Protein AF-A0A7C2XFI7-F1 (afdb_monomer_lite)

Sequence (215 aa):
MGFLNEYGLIHVRGNYYRYPLVLRSKVYRVQTEKIPFVAVHADPNPFIDEPILELGPTAELCFSKELLKNFDLEYFIEDFLSNYHLINSLVNILKESEIRRFMSKNLFYKLPFLGKKLFAEEARKIIPKLKHEHLVFKKGGVRPQLIDIKNKKMLLGERNFYFGKLVFCITPSPGASASLLNAYEISSYVCKELDKKFYEDEFINYFKIEKENIQ

Secondary structure (DSSP, 8-state):
-TT-TTEEEEEEEEEEEEEE---SS-BPPPPPTT--SPPPEEEEE-SSSS-EEEEEEEEEEEB-SSSS-SB-HHIIIIIIIT-HHHHHHHHHHTTSHHHHHHHHHHHHTTSTTHHHHHHHHHHTTT-TT--GGG-EEE---EEEEEEETTTTEEPPS-EEEEETTEEEEE--SSTTTTHHHHHHHHHHHHHHHTT----HHHHHHHHT--GGGG-

Foldseek 3Di:
DVVCPQKAKWKKWFKKWKFADPDDAKAFDDDDPQDQDGAWIWDFDPPDPHIIIITIGQIDGAQDPDQVDRHDPCSCVPRNVVCPLLVVLVVVSCVDPVVVVSHVLSVQLPDPPRNLVSSQVRCCVVVVPDDSVRIHIDTGDMAIWMARSVVSGTDHAWDWDDDQLDIDTHGRPPCVVCVLLCCLVNVVRNCVSVVHDDPNVVSCVVVVPDPVVND

Structure (mmCIF, N/CA/C/O backbone):
data_AF-A0A7C2XFI7-F1
#
_entry.id   AF-A0A7C2XFI7-F1
#
loop_
_atom_site.group_PDB
_atom_site.id
_atom_site.type_symbol
_atom_site.label_atom_id
_atom_site.label_alt_id
_atom_site.label_comp_id
_atom_site.label_asym_id
_atom_site.label_entity_id
_atom_site.label_seq_id
_atom_site.pdbx_PDB_ins_code
_atom_site.Cartn_x
_atom_site.Cartn_y
_atom_site.Cartn_z
_atom_site.occupancy
_atom_site.B_iso_or_equiv
_atom_site.auth_seq_id
_atom_site.auth_comp_id
_atom_site.auth_asym_id
_atom_site.auth_atom_id
_atom_site.pdbx_PDB_model_num
ATOM 1 N N . MET A 1 1 ? 2.068 0.777 20.097 1.00 66.81 1 MET A N 1
ATOM 2 C CA . MET A 1 1 ? 1.192 1.916 19.738 1.00 66.81 1 MET A CA 1
ATOM 3 C C . MET A 1 1 ? 0.237 2.118 20.900 1.00 66.81 1 MET A C 1
ATOM 5 O O . MET A 1 1 ? -0.364 1.129 21.268 1.00 66.81 1 MET A O 1
ATOM 9 N N . GLY A 1 2 ? 0.096 3.317 21.479 1.00 80.50 2 GLY A N 1
ATOM 10 C CA . GLY A 1 2 ? -0.585 3.545 22.775 1.00 80.50 2 GLY A CA 1
ATOM 11 C C . GLY A 1 2 ? -1.796 2.642 23.094 1.00 80.50 2 GLY A C 1
ATOM 12 O O . GLY A 1 2 ? -1.715 1.825 24.005 1.00 80.50 2 GLY A O 1
ATOM 13 N N . PHE A 1 3 ? -2.882 2.738 22.315 1.00 82.31 3 PHE A N 1
ATOM 14 C CA . PHE A 1 3 ? -4.107 1.925 22.486 1.00 82.31 3 PHE A CA 1
ATOM 15 C C . PHE A 1 3 ? -4.041 0.517 21.863 1.00 82.31 3 PHE A C 1
ATOM 17 O O . PHE A 1 3 ? -4.923 -0.304 22.076 1.00 82.31 3 PHE A O 1
ATOM 24 N N . LEU A 1 4 ? -3.005 0.236 21.074 1.00 88.25 4 LEU A N 1
ATOM 25 C CA . LEU A 1 4 ? -2.855 -0.947 20.225 1.00 88.25 4 LEU A CA 1
ATOM 26 C C . LEU A 1 4 ? -1.477 -1.583 20.459 1.00 88.25 4 LEU A C 1
ATOM 28 O O . LEU A 1 4 ? -0.660 -1.702 19.547 1.00 88.25 4 LEU A O 1
ATOM 32 N N . ASN A 1 5 ? -1.174 -1.940 21.710 1.00 86.69 5 ASN A N 1
ATOM 33 C CA . ASN A 1 5 ? 0.157 -2.429 22.101 1.00 86.69 5 ASN A CA 1
ATOM 34 C C . ASN A 1 5 ? 0.517 -3.794 21.496 1.00 86.69 5 ASN A C 1
ATOM 36 O O . ASN A 1 5 ? 1.692 -4.117 21.353 1.00 86.69 5 ASN A O 1
ATOM 40 N N . GLU A 1 6 ? -0.488 -4.565 21.094 1.00 90.38 6 GLU A N 1
ATOM 41 C CA . GLU A 1 6 ? -0.339 -5.846 20.396 1.00 90.38 6 GLU A CA 1
ATOM 42 C C . GLU A 1 6 ? -0.111 -5.704 18.882 1.00 90.38 6 GLU A C 1
ATOM 44 O O . GLU A 1 6 ? 0.122 -6.696 18.186 1.00 90.38 6 GLU A O 1
ATOM 49 N N . TYR A 1 7 ? -0.101 -4.466 18.378 1.00 92.31 7 TYR A N 1
ATOM 50 C CA . TYR A 1 7 ? 0.165 -4.156 16.984 1.00 92.31 7 TYR A CA 1
ATOM 51 C C . TYR A 1 7 ? 1.376 -3.236 16.814 1.00 92.31 7 TYR A C 1
ATOM 53 O O . TYR A 1 7 ? 1.693 -2.375 17.641 1.00 92.31 7 TYR A O 1
ATOM 61 N N . GLY A 1 8 ? 2.053 -3.418 15.685 1.00 91.44 8 GLY A N 1
ATOM 62 C CA . GLY A 1 8 ? 3.113 -2.544 15.206 1.00 91.44 8 GLY A CA 1
ATOM 63 C C . GLY A 1 8 ? 2.792 -2.001 13.820 1.00 91.44 8 GLY A C 1
ATOM 64 O O . GLY A 1 8 ? 2.030 -2.601 13.063 1.00 91.44 8 GLY A O 1
ATOM 65 N N . LEU A 1 9 ? 3.399 -0.869 13.476 1.00 89.62 9 LEU A N 1
ATOM 66 C CA . LEU A 1 9 ? 3.270 -0.256 12.159 1.00 89.62 9 LEU A CA 1
ATOM 67 C C . LEU A 1 9 ? 4.626 -0.175 11.476 1.00 89.62 9 LEU A C 1
ATOM 69 O O . LEU A 1 9 ? 5.579 0.386 12.018 1.00 89.62 9 LEU A O 1
ATOM 73 N N . ILE A 1 10 ? 4.673 -0.668 10.244 1.00 90.62 10 ILE A N 1
ATOM 74 C CA . ILE A 1 10 ? 5.738 -0.331 9.303 1.00 90.62 10 ILE A CA 1
ATOM 75 C C . ILE A 1 10 ? 5.176 0.572 8.215 1.00 90.62 10 ILE A C 1
ATOM 77 O O . ILE A 1 10 ? 4.017 0.440 7.828 1.00 90.62 10 ILE A O 1
ATOM 81 N N . HIS A 1 11 ? 5.999 1.472 7.695 1.00 90.06 11 HIS A N 1
ATOM 82 C CA . HIS A 1 11 ? 5.599 2.332 6.592 1.00 90.06 11 HIS A CA 1
ATOM 83 C C . HIS A 1 11 ? 6.109 1.763 5.276 1.00 90.06 11 HIS A C 1
ATOM 85 O O . HIS A 1 11 ? 7.273 1.387 5.142 1.00 90.06 11 HIS A O 1
ATOM 91 N N . VAL A 1 12 ? 5.228 1.695 4.284 1.00 89.44 12 VAL A N 1
ATOM 92 C CA . VAL A 1 12 ? 5.554 1.198 2.950 1.00 89.44 12 VAL A CA 1
ATOM 93 C C . VAL A 1 12 ? 5.221 2.269 1.935 1.00 89.44 12 VAL A C 1
ATOM 95 O O . VAL A 1 12 ? 4.096 2.760 1.873 1.00 89.44 12 VAL A O 1
ATOM 98 N N . ARG A 1 13 ? 6.196 2.623 1.108 1.00 89.62 13 ARG A N 1
ATOM 99 C CA . ARG A 1 13 ? 6.018 3.546 -0.001 1.00 89.62 13 ARG A CA 1
ATOM 100 C C . ARG A 1 13 ? 5.662 2.781 -1.267 1.00 89.62 13 ARG A C 1
ATOM 102 O O . ARG A 1 13 ? 6.344 1.824 -1.629 1.00 89.62 13 ARG A O 1
ATOM 109 N N . GLY A 1 14 ? 4.588 3.208 -1.921 1.00 90.06 14 GLY A N 1
ATOM 110 C CA . GLY A 1 14 ? 4.191 2.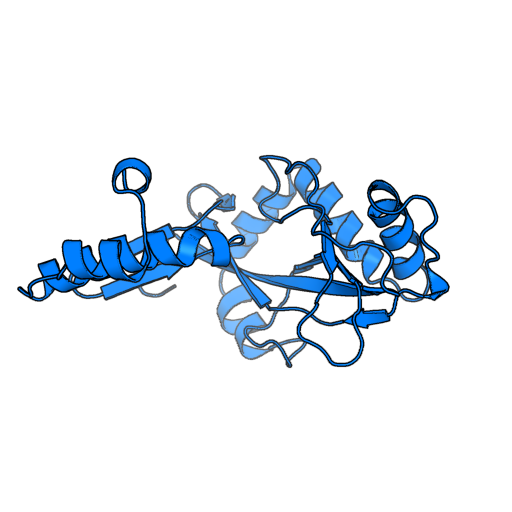722 -3.238 1.00 90.06 14 GLY A CA 1
ATOM 111 C C . GLY A 1 14 ? 4.744 3.633 -4.326 1.00 90.06 14 GLY A C 1
ATOM 112 O O . GLY A 1 14 ? 4.088 4.624 -4.612 1.00 90.06 14 GLY A O 1
ATOM 113 N N . ASN A 1 15 ? 5.919 3.372 -4.909 1.00 90.69 15 ASN A N 1
ATOM 114 C CA . ASN A 1 15 ? 6.455 4.248 -5.968 1.00 90.69 15 ASN A CA 1
ATOM 115 C C . ASN A 1 15 ? 5.960 3.844 -7.355 1.00 90.69 15 ASN A C 1
ATOM 117 O O . ASN A 1 15 ? 5.626 2.685 -7.585 1.00 90.69 15 ASN A O 1
ATOM 121 N N . TYR A 1 16 ? 5.986 4.783 -8.295 1.00 92.75 16 TYR A N 1
ATOM 122 C CA . TYR A 1 16 ? 5.492 4.577 -9.652 1.00 92.75 16 TYR A CA 1
ATOM 123 C C . TYR A 1 16 ? 6.525 5.016 -10.688 1.00 92.75 16 TYR A C 1
ATOM 125 O O . TYR A 1 16 ? 7.466 5.758 -10.399 1.00 92.75 16 TYR A O 1
ATOM 133 N N . TYR A 1 17 ? 6.320 4.583 -11.925 1.00 93.94 17 TYR A N 1
ATOM 134 C CA . TYR A 1 17 ? 6.963 5.148 -13.099 1.00 93.94 17 TYR A CA 1
ATOM 135 C C . TYR A 1 17 ? 5.913 5.773 -14.002 1.00 93.94 17 TYR A C 1
ATOM 137 O O . TYR A 1 17 ? 4.885 5.166 -14.281 1.00 93.94 17 TYR A O 1
ATOM 145 N N . ARG A 1 18 ? 6.192 6.976 -14.490 1.00 93.62 18 ARG A N 1
ATOM 146 C CA . ARG A 1 18 ? 5.450 7.595 -15.581 1.00 93.62 18 ARG A CA 1
ATOM 147 C C . ARG A 1 18 ? 5.947 7.030 -16.907 1.00 93.62 18 ARG A C 1
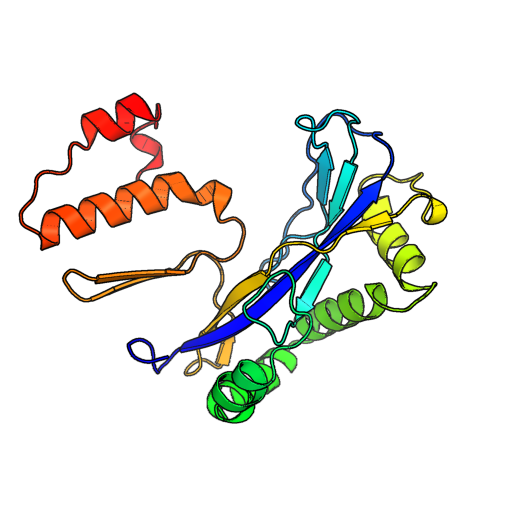ATOM 149 O O . ARG A 1 18 ? 7.143 6.769 -17.058 1.00 93.62 18 ARG A O 1
ATOM 156 N N . TYR A 1 19 ? 5.032 6.860 -17.847 1.00 94.81 19 TYR A N 1
ATOM 157 C CA . TYR A 1 19 ? 5.289 6.377 -19.198 1.00 94.81 19 TYR A CA 1
ATOM 158 C C . TYR A 1 19 ? 4.349 7.095 -20.185 1.00 94.81 19 TYR A C 1
ATOM 160 O O . TYR A 1 19 ? 3.258 7.504 -19.773 1.00 94.81 19 TYR A O 1
ATOM 168 N N . PRO A 1 20 ? 4.726 7.259 -21.470 1.00 93.69 20 PRO A N 1
ATOM 169 C CA . PRO A 1 20 ? 3.824 7.804 -22.483 1.00 93.69 20 PRO A CA 1
ATOM 170 C C . PRO A 1 20 ? 2.479 7.073 -22.515 1.00 93.69 20 PRO A C 1
ATOM 172 O O . PRO A 1 20 ? 2.425 5.851 -22.347 1.00 93.69 20 PRO A O 1
ATOM 175 N N . LEU A 1 21 ? 1.387 7.806 -22.737 1.00 93.12 21 LEU A N 1
ATOM 176 C CA . LEU A 1 21 ? 0.054 7.216 -22.754 1.00 93.12 21 LEU A CA 1
ATOM 177 C C . LEU A 1 21 ? -0.085 6.217 -23.914 1.00 93.12 21 LEU A C 1
ATOM 179 O O . LEU A 1 21 ? -0.127 6.592 -25.082 1.00 93.12 21 LEU A O 1
ATOM 183 N N . VAL A 1 22 ? -0.176 4.931 -23.576 1.00 93.56 22 VAL A N 1
ATOM 184 C CA . VAL A 1 22 ? -0.385 3.828 -24.535 1.00 93.56 22 VAL A CA 1
ATOM 185 C C . VAL A 1 22 ? -1.599 2.960 -24.195 1.00 93.56 22 VAL A C 1
ATOM 187 O O . VAL A 1 22 ? -1.921 2.035 -24.934 1.00 93.56 22 VAL A O 1
ATOM 190 N N . LEU A 1 23 ? -2.283 3.257 -23.085 1.00 91.81 23 LEU A N 1
ATOM 191 C CA . LEU A 1 23 ? -3.499 2.587 -22.624 1.00 91.81 23 LEU A CA 1
ATOM 192 C C . LEU A 1 23 ? -4.567 3.634 -22.304 1.00 91.81 23 LEU A C 1
ATOM 194 O O . LEU A 1 23 ? -4.244 4.713 -21.817 1.00 91.81 23 LEU A O 1
ATOM 198 N N . ARG A 1 24 ? -5.837 3.300 -22.555 1.00 89.00 24 ARG A N 1
ATOM 199 C CA . ARG A 1 24 ? -6.996 4.167 -22.263 1.00 89.00 24 ARG A CA 1
ATOM 200 C C . ARG A 1 24 ? -7.777 3.750 -21.015 1.00 89.00 24 ARG A C 1
ATOM 202 O O . ARG A 1 24 ? -8.699 4.446 -20.610 1.00 89.00 24 ARG A O 1
ATOM 209 N N . SER A 1 25 ? -7.423 2.618 -20.416 1.00 90.81 25 SER A N 1
ATOM 210 C CA . SER A 1 25 ? -8.125 2.039 -19.270 1.00 90.81 25 SER A CA 1
ATOM 211 C C . SER A 1 25 ? -7.126 1.522 -18.243 1.00 90.81 25 SER A C 1
ATOM 213 O O . SER A 1 25 ? -5.980 1.220 -18.587 1.00 90.81 25 SER A O 1
ATOM 215 N N . LYS A 1 26 ? -7.569 1.416 -16.986 1.00 91.75 26 LYS A N 1
ATOM 216 C CA . LYS A 1 26 ? -6.767 0.825 -15.914 1.00 91.75 26 LYS A CA 1
ATOM 217 C C . LYS A 1 26 ? -6.634 -0.680 -16.138 1.00 91.75 26 LYS A C 1
ATOM 219 O O . LYS A 1 26 ? -7.616 -1.343 -16.463 1.00 91.75 26 LYS A O 1
ATOM 224 N N . VAL A 1 27 ? -5.436 -1.221 -15.940 1.00 93.75 27 VAL A N 1
ATOM 225 C CA . VAL A 1 27 ? -5.172 -2.662 -16.060 1.00 93.75 27 VAL A CA 1
ATOM 226 C C . VAL A 1 27 ? -4.518 -3.160 -14.781 1.00 93.75 27 VAL A C 1
ATOM 228 O O . VAL A 1 27 ? -3.350 -2.865 -14.523 1.00 93.75 27 VAL A O 1
ATOM 231 N N . TYR A 1 28 ? -5.272 -3.933 -13.999 1.00 90.81 28 TYR A N 1
ATOM 232 C CA . TYR A 1 28 ? -4.809 -4.561 -12.764 1.00 90.81 28 TYR A CA 1
ATOM 233 C C . TYR A 1 28 ? -4.464 -6.024 -13.000 1.00 90.81 28 TYR A C 1
ATOM 235 O O . TYR A 1 28 ? -5.177 -6.754 -13.687 1.00 90.81 28 TYR A O 1
ATOM 243 N N . ARG A 1 29 ? -3.352 -6.460 -12.413 1.00 89.44 29 ARG A N 1
ATOM 244 C CA . ARG A 1 29 ? -2.960 -7.867 -12.410 1.00 89.44 29 ARG A CA 1
ATOM 245 C C . ARG A 1 29 ? -3.583 -8.585 -11.220 1.00 89.44 29 ARG A C 1
ATOM 247 O O . ARG A 1 29 ? -3.790 -7.979 -10.173 1.00 89.44 29 ARG A O 1
ATOM 254 N N . VAL A 1 30 ? -3.818 -9.886 -11.383 1.00 85.38 30 VAL A N 1
ATOM 255 C CA . VAL A 1 30 ? -4.315 -10.753 -10.307 1.00 85.38 30 VAL A CA 1
ATOM 256 C C . VAL A 1 30 ? -3.359 -10.702 -9.116 1.00 85.38 30 VAL A C 1
ATOM 258 O O . VAL A 1 30 ? -2.143 -10.870 -9.272 1.00 85.38 30 VAL A O 1
ATOM 261 N N . GLN A 1 31 ? -3.924 -10.448 -7.938 1.00 78.81 31 GLN A N 1
ATOM 262 C CA . GLN A 1 31 ? -3.186 -10.347 -6.688 1.00 78.81 31 GLN A CA 1
ATOM 263 C C . GLN A 1 31 ? -2.836 -11.734 -6.143 1.00 78.81 31 GLN A C 1
ATOM 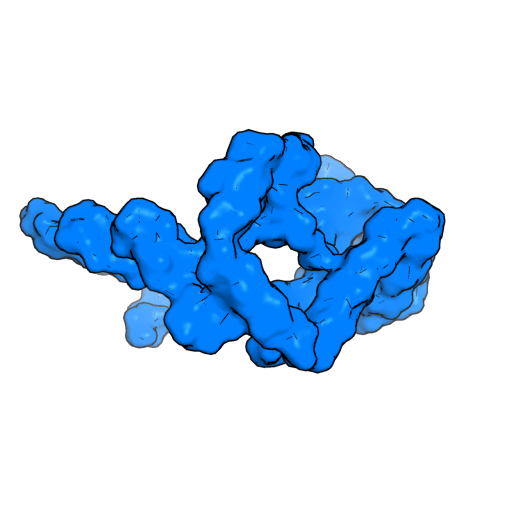265 O O . GLN A 1 31 ? -3.603 -12.682 -6.275 1.00 78.81 31 GLN A O 1
ATOM 270 N N . THR A 1 32 ? -1.674 -11.854 -5.503 1.00 75.94 32 THR A N 1
ATOM 271 C CA . THR A 1 32 ? -1.304 -13.057 -4.746 1.00 75.94 32 THR A CA 1
ATOM 272 C C . THR A 1 32 ? -1.704 -12.877 -3.284 1.00 75.94 32 THR A C 1
ATOM 274 O O . THR A 1 32 ? -1.302 -11.890 -2.670 1.00 75.94 32 THR A O 1
ATOM 277 N N . GLU A 1 33 ? -2.437 -13.835 -2.712 1.00 74.12 33 GLU A N 1
ATOM 278 C CA . GLU A 1 33 ? -3.001 -13.755 -1.349 1.00 74.12 33 GLU A CA 1
ATOM 279 C C . GLU A 1 33 ? -1.957 -13.481 -0.258 1.00 74.12 33 GLU A C 1
ATOM 281 O O . GLU A 1 33 ? -2.213 -12.756 0.697 1.00 74.12 33 GLU A O 1
ATOM 286 N N . LYS A 1 34 ? -0.745 -14.022 -0.409 1.00 74.94 34 LYS A N 1
ATOM 287 C CA . LYS A 1 34 ? 0.331 -13.905 0.589 1.00 74.94 34 LYS A CA 1
ATOM 288 C C . LYS A 1 34 ? 1.049 -12.551 0.587 1.00 74.94 34 LYS A C 1
ATOM 290 O O . LYS A 1 34 ? 1.894 -12.312 1.448 1.00 74.94 34 LYS A O 1
ATOM 295 N N . ILE A 1 35 ? 0.766 -11.676 -0.382 1.00 77.12 35 ILE A N 1
ATOM 296 C CA . ILE A 1 35 ? 1.432 -10.378 -0.527 1.00 77.12 35 ILE A CA 1
ATOM 297 C C . ILE A 1 35 ? 0.389 -9.270 -0.298 1.00 77.12 35 ILE A C 1
ATOM 299 O O . ILE A 1 35 ? -0.536 -9.146 -1.097 1.00 77.12 35 ILE A O 1
ATOM 303 N N . PRO A 1 36 ? 0.545 -8.408 0.726 1.00 69.50 36 PRO A N 1
ATOM 304 C CA . PRO A 1 36 ? -0.409 -7.328 1.052 1.00 69.50 36 PRO A CA 1
ATOM 305 C C . PRO A 1 36 ? -0.393 -6.159 0.064 1.00 69.50 36 PRO A C 1
ATOM 307 O O . PRO A 1 36 ? -1.109 -5.170 0.218 1.00 69.50 36 PRO A O 1
ATOM 310 N N . PHE A 1 37 ? 0.512 -6.195 -0.906 1.00 76.56 37 PHE A N 1
ATOM 311 C CA . PHE A 1 37 ? 0.773 -5.085 -1.799 1.00 76.56 37 PHE A CA 1
ATOM 312 C C . PHE A 1 37 ? 0.268 -5.419 -3.187 1.00 76.56 37 PHE A C 1
ATOM 314 O O . PHE A 1 37 ? 0.654 -6.444 -3.746 1.00 76.56 37 PHE A O 1
ATOM 321 N N . VAL A 1 38 ? -0.540 -4.514 -3.735 1.00 76.00 38 VAL A N 1
ATOM 322 C CA . VAL A 1 38 ? -1.083 -4.623 -5.088 1.00 76.00 38 VAL A CA 1
ATOM 323 C C . VAL A 1 38 ? 0.044 -4.881 -6.086 1.00 76.00 38 VAL A C 1
ATOM 325 O O . VAL A 1 38 ? 1.077 -4.206 -6.062 1.00 76.00 38 VAL A O 1
ATOM 328 N N . ALA A 1 39 ? -0.160 -5.866 -6.954 1.00 85.19 39 ALA A N 1
ATOM 329 C CA . ALA A 1 39 ? 0.717 -6.137 -8.076 1.00 85.19 39 ALA A CA 1
ATOM 330 C C . ALA A 1 39 ? 0.874 -4.892 -8.965 1.00 85.19 39 ALA A C 1
ATOM 332 O O . ALA A 1 39 ? 0.017 -4.003 -8.991 1.00 85.19 39 ALA A O 1
ATOM 333 N N . VAL A 1 40 ? 1.968 -4.848 -9.732 1.00 90.38 40 VAL A N 1
ATOM 334 C CA . VAL A 1 40 ? 2.166 -3.791 -10.730 1.00 90.38 40 VAL A CA 1
ATOM 335 C C . VAL A 1 40 ? 0.936 -3.731 -11.635 1.00 90.38 40 VAL A C 1
ATOM 337 O O . VAL A 1 40 ? 0.537 -4.746 -12.202 1.00 90.38 40 VAL A O 1
ATOM 340 N N . HIS A 1 41 ? 0.354 -2.551 -11.752 1.00 92.56 41 HIS A N 1
ATOM 341 C CA . HIS A 1 41 ? -0.777 -2.203 -12.588 1.00 92.56 41 HIS A CA 1
ATOM 342 C C . HIS A 1 41 ? -0.436 -0.964 -13.415 1.00 92.56 41 HIS A C 1
ATOM 344 O O . HIS A 1 41 ? 0.582 -0.300 -13.190 1.00 92.56 41 HIS A O 1
ATOM 350 N N . ALA A 1 42 ? -1.275 -0.699 -14.408 1.00 94.69 42 ALA A N 1
ATOM 351 C CA . ALA A 1 42 ? -1.166 0.465 -15.266 1.00 94.69 42 ALA A CA 1
ATOM 352 C C . ALA A 1 42 ? -2.401 1.339 -15.090 1.00 94.69 42 ALA A C 1
ATOM 354 O O . ALA A 1 42 ? -3.523 0.857 -15.255 1.00 94.69 42 ALA A O 1
ATOM 355 N N . ASP A 1 43 ? -2.183 2.605 -14.760 1.00 92.94 43 ASP A N 1
ATOM 356 C CA . ASP A 1 43 ? -3.234 3.572 -14.502 1.00 92.94 43 ASP A CA 1
ATOM 357 C C . ASP A 1 43 ? -3.052 4.814 -15.392 1.00 92.94 43 ASP A C 1
ATOM 359 O O . ASP A 1 43 ? -2.112 5.586 -15.182 1.00 92.94 43 ASP A O 1
ATOM 363 N N . PRO A 1 44 ? -3.882 5.007 -16.434 1.00 91.44 44 PRO A N 1
ATOM 364 C CA . PRO A 1 44 ? -3.894 6.264 -17.164 1.00 91.44 44 PRO A CA 1
ATOM 365 C C . PRO A 1 44 ? -4.490 7.349 -16.267 1.00 91.44 44 PRO A C 1
ATOM 367 O O . PRO A 1 44 ? -5.614 7.209 -15.789 1.00 91.44 44 PRO A O 1
ATOM 370 N N . ASN A 1 45 ? -3.755 8.441 -16.060 1.00 81.81 45 ASN A N 1
ATOM 371 C CA . ASN A 1 45 ? -4.253 9.591 -15.313 1.00 81.81 45 ASN A CA 1
ATOM 372 C C . ASN A 1 45 ? -4.824 10.631 -16.296 1.00 81.81 45 ASN A C 1
ATOM 374 O O . ASN A 1 45 ? -4.037 11.321 -16.946 1.00 81.81 45 ASN A O 1
ATOM 378 N N . PRO A 1 46 ? -6.160 10.745 -16.441 1.00 71.75 46 PRO A N 1
ATOM 379 C CA . PRO A 1 46 ? -6.777 11.690 -17.369 1.00 71.75 46 PRO A CA 1
ATOM 380 C C . PRO A 1 46 ? -6.911 13.106 -16.789 1.00 71.75 46 PRO A C 1
ATOM 382 O O . PRO A 1 46 ? -7.339 14.005 -17.500 1.00 71.75 46 PRO A O 1
ATOM 385 N N . PHE A 1 47 ? -6.595 13.309 -15.506 1.00 73.69 47 PHE A N 1
ATOM 386 C CA . PHE A 1 47 ? -6.853 14.558 -14.776 1.00 73.69 47 PHE A CA 1
ATOM 387 C C . PHE A 1 47 ? -5.674 15.541 -14.807 1.00 73.69 47 PHE A C 1
ATOM 389 O O . PHE A 1 47 ? -5.574 16.422 -13.959 1.00 73.69 47 PHE A O 1
ATOM 396 N N . ILE A 1 48 ? -4.748 15.360 -15.743 1.00 77.19 48 ILE A N 1
ATOM 397 C CA . ILE A 1 48 ? -3.543 16.175 -15.910 1.00 77.19 48 ILE A CA 1
ATOM 398 C C . ILE A 1 48 ? -3.461 16.654 -17.359 1.00 77.19 48 ILE A C 1
ATOM 400 O O . ILE A 1 48 ? -3.870 15.929 -18.265 1.00 77.19 48 ILE A O 1
ATOM 404 N N . ASP A 1 49 ? -2.917 17.855 -17.561 1.00 74.69 49 ASP A N 1
ATOM 405 C CA . ASP A 1 49 ? -2.901 18.540 -18.865 1.00 74.69 49 ASP A CA 1
ATOM 406 C C . ASP A 1 49 ? -2.232 17.709 -19.969 1.00 74.69 49 ASP A C 1
ATOM 408 O O . ASP A 1 49 ? -2.682 17.698 -21.114 1.00 74.69 49 ASP A O 1
ATOM 412 N N . GLU A 1 50 ? -1.191 16.955 -19.606 1.00 82.19 50 GLU A N 1
ATOM 413 C CA . GLU A 1 50 ? -0.561 15.951 -20.460 1.00 82.19 50 GLU A CA 1
ATOM 414 C C . GLU A 1 50 ? -0.862 14.549 -19.918 1.00 82.19 50 GLU A C 1
ATOM 416 O O . GLU A 1 50 ? -0.234 14.117 -18.943 1.00 82.19 50 GLU A O 1
ATOM 421 N N . PRO A 1 51 ? -1.805 13.810 -20.530 1.00 83.12 51 PRO A N 1
ATOM 422 C CA . PRO A 1 51 ? -2.131 12.459 -20.114 1.00 83.12 51 PRO A CA 1
ATOM 423 C C . PRO A 1 51 ? -0.896 11.558 -20.125 1.00 83.12 51 PRO A C 1
ATOM 425 O O . PRO A 1 51 ? -0.245 11.353 -21.152 1.00 83.12 51 PRO A O 1
ATOM 428 N N . ILE A 1 52 ? -0.603 10.966 -18.973 1.00 91.12 52 ILE A N 1
ATOM 429 C CA . ILE A 1 52 ? 0.468 9.987 -18.809 1.00 91.12 52 ILE A CA 1
ATOM 430 C C . ILE A 1 52 ? -0.079 8.699 -18.220 1.0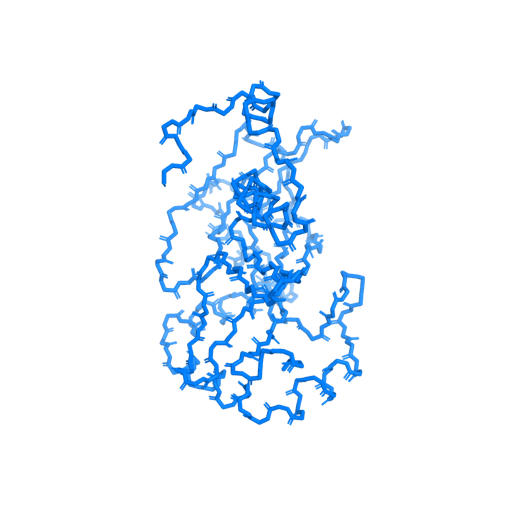0 91.12 52 ILE A C 1
ATOM 432 O O . ILE A 1 52 ? -1.126 8.661 -17.569 1.00 91.12 52 ILE A O 1
ATOM 436 N N . LEU A 1 53 ? 0.679 7.633 -18.430 1.00 93.69 53 LEU A N 1
ATOM 437 C CA . LEU A 1 53 ? 0.437 6.354 -17.799 1.00 93.69 53 LEU A CA 1
ATOM 438 C C . LEU A 1 53 ? 1.302 6.221 -16.545 1.00 93.69 53 LEU A C 1
ATOM 440 O O . LEU A 1 53 ? 2.523 6.366 -16.619 1.00 93.69 53 LEU A O 1
ATOM 444 N N . GLU A 1 54 ? 0.692 5.901 -15.410 1.00 94.00 54 GLU A N 1
ATOM 445 C CA . GLU A 1 54 ? 1.397 5.528 -14.186 1.00 94.00 54 GLU A CA 1
ATOM 446 C C . GLU A 1 54 ? 1.484 4.001 -14.080 1.00 94.00 54 GLU A C 1
ATOM 448 O O . GLU A 1 54 ? 0.495 3.284 -14.205 1.00 94.00 54 GLU A O 1
ATOM 453 N N . LEU A 1 55 ? 2.695 3.489 -13.876 1.00 95.06 55 LEU A N 1
ATOM 454 C CA . LEU A 1 55 ? 2.998 2.068 -13.748 1.00 95.06 55 LEU A CA 1
ATOM 455 C C . LEU A 1 55 ? 3.558 1.796 -12.357 1.00 95.06 55 LEU A C 1
ATOM 457 O O . LEU A 1 55 ? 4.570 2.377 -11.967 1.00 95.06 55 LEU A O 1
ATOM 461 N N . GLY A 1 56 ? 2.939 0.888 -11.614 1.00 92.69 56 GLY A N 1
ATOM 462 C CA . GLY A 1 56 ? 3.350 0.563 -10.249 1.00 92.69 56 GLY A CA 1
ATOM 463 C C . GLY A 1 56 ? 2.212 -0.081 -9.460 1.00 92.69 56 GLY A C 1
ATOM 464 O O . GLY A 1 56 ? 1.291 -0.598 -10.074 1.00 92.69 56 GLY A O 1
ATOM 465 N N . PRO A 1 57 ? 2.248 -0.078 -8.123 1.00 89.44 57 PRO A N 1
ATOM 466 C CA . PRO A 1 57 ? 3.340 0.414 -7.302 1.00 89.44 57 PRO A CA 1
ATOM 467 C C . PRO A 1 57 ? 4.521 -0.567 -7.266 1.00 89.44 57 PRO A C 1
ATOM 469 O O . PRO A 1 57 ? 4.359 -1.779 -7.406 1.00 89.44 57 PRO A O 1
ATOM 472 N N . THR A 1 58 ? 5.715 -0.046 -6.997 1.00 88.56 58 THR A N 1
ATOM 473 C CA . THR A 1 58 ? 6.765 -0.800 -6.299 1.00 88.56 58 THR A CA 1
ATOM 474 C C . THR A 1 58 ? 6.563 -0.635 -4.796 1.00 88.56 58 THR A C 1
ATOM 476 O O . THR A 1 58 ? 6.102 0.409 -4.346 1.00 88.56 58 THR A O 1
ATOM 479 N N . ALA A 1 59 ? 6.876 -1.656 -4.006 1.00 88.44 59 ALA A N 1
ATOM 480 C CA . ALA A 1 59 ? 6.738 -1.636 -2.556 1.00 88.44 59 ALA A CA 1
ATOM 481 C C . ALA A 1 59 ? 8.102 -1.445 -1.888 1.00 88.44 59 ALA A C 1
ATOM 483 O O . ALA A 1 59 ? 8.946 -2.339 -1.876 1.00 88.44 59 ALA A O 1
ATOM 484 N N . GLU A 1 60 ? 8.306 -0.270 -1.310 1.00 88.44 60 GLU A N 1
ATOM 485 C CA . GLU A 1 60 ? 9.512 0.098 -0.579 1.00 88.44 60 GLU A CA 1
ATOM 486 C C . GLU A 1 60 ? 9.211 0.160 0.918 1.00 88.44 60 GLU A C 1
ATOM 488 O O . GLU A 1 60 ? 8.352 0.932 1.331 1.00 88.44 60 GLU A O 1
ATOM 493 N N . LEU A 1 61 ? 9.954 -0.580 1.746 1.00 88.38 61 LEU A N 1
ATOM 494 C CA . LEU A 1 61 ? 9.963 -0.316 3.186 1.00 88.38 61 LEU A CA 1
ATOM 495 C C . LEU A 1 61 ? 10.584 1.066 3.426 1.00 88.38 61 LEU A C 1
ATOM 497 O O . LEU A 1 61 ? 11.702 1.329 2.980 1.00 88.38 61 LEU A O 1
ATOM 501 N N . CYS A 1 62 ? 9.845 1.945 4.096 1.00 88.81 62 CYS A N 1
ATOM 502 C CA . CYS A 1 62 ? 10.227 3.324 4.341 1.00 88.81 62 CYS A CA 1
ATOM 503 C C . CYS A 1 62 ? 10.336 3.578 5.843 1.00 88.81 62 CYS A C 1
ATOM 505 O O . CYS A 1 62 ? 9.461 3.196 6.615 1.00 88.81 62 CYS A O 1
ATOM 507 N N . PHE A 1 63 ? 11.400 4.268 6.244 1.00 89.19 63 PHE A N 1
ATOM 508 C CA . PHE A 1 63 ? 11.596 4.715 7.619 1.00 89.19 63 PHE A CA 1
ATOM 509 C C . PHE A 1 63 ? 11.226 6.185 7.760 1.00 89.19 63 PHE A C 1
ATOM 511 O O . PHE A 1 63 ? 12.015 6.992 8.230 1.00 89.19 63 PHE A O 1
ATOM 518 N N . SER A 1 64 ? 10.047 6.551 7.268 1.00 86.88 64 SER A N 1
ATOM 519 C CA . SER A 1 64 ? 9.495 7.889 7.419 1.00 86.88 64 SER A CA 1
ATOM 520 C C . SER A 1 64 ? 7.977 7.833 7.414 1.00 86.88 64 SER A C 1
ATOM 522 O O . SER A 1 64 ? 7.391 7.036 6.678 1.00 86.88 64 SER A O 1
ATOM 524 N N . LYS A 1 65 ? 7.360 8.701 8.218 1.00 83.25 65 LYS A N 1
ATOM 525 C CA . LYS A 1 65 ? 5.909 8.926 8.235 1.00 83.25 65 LYS A CA 1
ATOM 526 C C . LYS A 1 65 ? 5.458 9.832 7.081 1.00 83.25 65 LYS A C 1
ATOM 528 O O . LYS A 1 65 ? 4.292 9.821 6.705 1.00 83.25 65 LYS A O 1
ATOM 533 N N . GLU A 1 66 ? 6.379 10.594 6.492 1.00 83.19 66 GLU A N 1
ATOM 534 C CA . GLU A 1 66 ? 6.065 11.654 5.537 1.00 83.19 66 GLU A CA 1
ATOM 535 C C . GLU A 1 66 ? 6.420 11.287 4.095 1.00 83.19 66 GLU A C 1
ATOM 537 O O . GLU A 1 66 ? 7.393 10.586 3.799 1.00 83.19 66 GLU A O 1
ATOM 542 N N . LEU A 1 67 ? 5.647 11.836 3.155 1.00 79.00 67 LEU A N 1
ATOM 543 C CA . LEU A 1 67 ? 5.903 11.652 1.730 1.00 79.00 67 LEU A CA 1
ATOM 544 C C . LEU A 1 67 ? 7.235 12.276 1.303 1.00 79.00 67 LEU A C 1
ATOM 546 O O . LEU A 1 67 ? 7.987 11.648 0.559 1.00 79.00 67 LEU A O 1
ATOM 550 N N . LEU A 1 68 ? 7.528 13.507 1.729 1.00 81.50 68 LEU A N 1
ATOM 551 C CA . LEU A 1 68 ? 8.690 14.260 1.245 1.00 81.50 68 LEU A CA 1
ATOM 552 C C . LEU A 1 68 ? 9.994 13.746 1.856 1.00 81.50 68 LEU A C 1
ATOM 554 O O . LEU A 1 68 ? 10.988 13.585 1.144 1.00 81.50 68 LEU A O 1
ATOM 558 N N . LYS A 1 69 ? 9.967 13.371 3.133 1.00 83.12 69 LYS A N 1
ATOM 559 C CA . LYS A 1 69 ? 11.133 12.888 3.865 1.00 83.12 69 LYS A CA 1
ATOM 560 C C . LYS A 1 69 ? 11.493 11.458 3.425 1.00 83.12 69 LYS A C 1
ATOM 562 O O . LYS A 1 69 ? 10.656 10.566 3.293 1.00 83.12 69 LYS A O 1
ATOM 567 N N . ASN A 1 70 ? 12.757 11.232 3.068 1.00 80.38 70 ASN A N 1
ATOM 568 C CA . ASN A 1 70 ? 13.227 9.891 2.683 1.00 80.38 70 ASN A CA 1
ATOM 569 C C . ASN A 1 70 ? 13.502 9.017 3.906 1.00 80.38 70 ASN A C 1
ATOM 571 O O . ASN A 1 70 ? 13.310 7.804 3.841 1.00 80.38 70 ASN A O 1
ATOM 575 N N . PHE A 1 71 ? 13.930 9.650 4.994 1.00 88.69 71 PHE A N 1
ATOM 576 C CA . PHE A 1 71 ? 14.295 9.001 6.234 1.00 88.69 71 PHE A CA 1
ATOM 577 C C . PHE A 1 71 ? 14.016 9.940 7.402 1.00 88.69 71 PHE A C 1
ATOM 579 O O . PHE A 1 71 ? 14.389 11.113 7.371 1.00 88.69 71 PHE A O 1
ATOM 586 N N . ASP A 1 72 ? 13.352 9.414 8.413 1.00 90.44 72 ASP A N 1
ATOM 587 C CA . ASP A 1 72 ? 12.981 10.110 9.625 1.00 90.44 72 ASP A CA 1
ATOM 588 C C . ASP A 1 72 ? 13.679 9.456 10.812 1.00 90.44 72 ASP A C 1
ATOM 590 O O . ASP A 1 72 ? 13.330 8.347 11.211 1.00 90.44 72 ASP A O 1
ATOM 594 N N . LEU A 1 73 ? 14.713 10.127 11.324 1.00 90.50 73 LEU A N 1
ATOM 595 C CA . LEU A 1 73 ? 15.584 9.575 12.357 1.00 90.50 73 LEU A CA 1
ATOM 596 C C . LEU A 1 73 ? 14.833 9.335 13.670 1.00 90.50 73 LEU A C 1
ATOM 598 O O . LEU A 1 73 ? 15.048 8.305 14.299 1.00 90.50 73 LEU A O 1
ATOM 602 N N . GLU A 1 74 ? 13.934 10.249 14.037 1.00 89.56 74 GLU A N 1
ATOM 603 C CA . GLU A 1 74 ? 13.107 10.142 15.241 1.00 89.56 74 GLU A CA 1
ATOM 604 C C . GLU A 1 74 ? 12.196 8.916 15.146 1.00 89.56 74 GLU A C 1
ATOM 606 O O . GLU A 1 74 ? 12.309 8.009 15.962 1.00 89.56 74 GLU A O 1
ATOM 611 N N . TYR A 1 75 ? 11.416 8.789 14.063 1.00 87.75 75 TYR A N 1
ATOM 612 C CA . TYR A 1 75 ? 10.628 7.577 13.799 1.00 87.75 75 TYR A CA 1
ATOM 613 C C . TYR A 1 75 ? 11.492 6.307 13.804 1.00 87.75 75 TYR A C 1
ATOM 615 O O . TYR A 1 75 ? 11.120 5.282 14.376 1.00 87.75 75 TYR A O 1
ATOM 623 N N . PHE A 1 76 ? 12.651 6.342 13.147 1.00 91.06 76 PHE A N 1
ATOM 624 C CA . PHE A 1 76 ? 13.501 5.166 13.043 1.00 91.06 76 PHE A CA 1
ATOM 625 C C . PHE A 1 76 ? 14.023 4.700 14.404 1.00 91.06 76 PHE A C 1
ATOM 627 O O . PHE A 1 76 ? 14.028 3.501 14.670 1.00 91.06 76 PHE A O 1
ATOM 634 N N . ILE A 1 77 ? 14.450 5.619 15.268 1.00 90.56 77 ILE A N 1
ATOM 635 C CA . ILE A 1 77 ? 14.988 5.271 16.584 1.00 90.56 77 ILE A CA 1
ATOM 636 C C . ILE A 1 77 ? 13.849 4.972 17.563 1.00 90.56 77 ILE A C 1
ATOM 638 O O . ILE A 1 77 ? 13.823 3.899 18.168 1.00 90.56 77 ILE A O 1
ATOM 642 N N . GLU A 1 78 ? 12.905 5.900 17.702 1.00 87.81 78 GLU A N 1
ATOM 643 C CA . GLU A 1 78 ? 11.918 5.896 18.780 1.00 87.81 78 GLU A CA 1
ATOM 644 C C . GLU A 1 78 ? 10.737 4.968 18.518 1.00 87.81 78 GLU A C 1
ATOM 646 O O . GLU A 1 78 ? 10.251 4.349 19.461 1.00 87.81 78 GLU A O 1
ATOM 651 N N . ASP A 1 79 ? 10.298 4.812 17.266 1.00 85.69 79 ASP A N 1
ATOM 652 C CA . ASP A 1 79 ? 9.157 3.950 16.933 1.00 85.69 79 ASP A CA 1
ATOM 653 C C . ASP A 1 79 ? 9.590 2.575 16.398 1.00 85.69 79 ASP A C 1
ATOM 655 O O . ASP A 1 79 ? 8.948 1.561 16.692 1.00 85.69 79 ASP A O 1
ATOM 659 N N . PHE A 1 80 ? 10.655 2.521 15.585 1.00 90.38 80 PHE A N 1
ATOM 660 C CA . PHE A 1 80 ? 11.084 1.285 14.923 1.00 90.38 80 PHE A CA 1
ATOM 661 C C . PHE A 1 80 ? 12.147 0.506 15.712 1.00 90.38 80 PHE A C 1
ATOM 663 O O . PHE A 1 80 ? 11.907 -0.651 16.059 1.00 90.38 80 PHE A O 1
ATOM 670 N N . LEU A 1 81 ? 13.315 1.101 15.994 1.00 90.38 81 LEU A N 1
ATOM 671 C CA . LEU A 1 81 ? 14.433 0.402 16.644 1.00 90.38 81 LEU A CA 1
ATOM 672 C C . LEU A 1 81 ? 14.161 0.056 18.111 1.00 90.38 81 LEU A C 1
ATOM 674 O O . LEU A 1 81 ? 14.569 -1.011 18.568 1.00 90.38 81 LEU A O 1
ATOM 678 N N . SER A 1 82 ? 13.459 0.926 18.838 1.00 89.62 82 SER A N 1
ATOM 679 C CA . SER A 1 82 ? 13.066 0.690 20.235 1.00 89.62 82 SER A CA 1
ATOM 680 C C . SER A 1 82 ? 12.103 -0.501 20.391 1.00 89.62 82 SER A C 1
ATOM 682 O O . SER A 1 82 ? 12.018 -1.114 21.457 1.00 89.62 82 SER A O 1
ATOM 684 N N . ASN A 1 83 ? 11.384 -0.867 19.323 1.00 90.75 83 ASN A N 1
ATOM 685 C CA . ASN A 1 83 ? 10.339 -1.878 19.355 1.00 90.75 83 ASN A CA 1
ATOM 686 C C . ASN A 1 83 ? 10.881 -3.263 18.967 1.00 90.75 83 ASN A C 1
ATOM 688 O O . ASN A 1 83 ? 10.671 -3.767 17.859 1.00 90.75 83 ASN A O 1
ATOM 692 N N . TYR A 1 84 ? 11.546 -3.920 19.920 1.00 92.56 84 TYR A N 1
ATOM 693 C CA . TYR A 1 84 ? 12.097 -5.268 19.733 1.00 92.56 84 TYR A CA 1
ATOM 694 C C . TYR A 1 84 ? 11.055 -6.283 19.231 1.00 92.56 84 TYR A C 1
ATOM 696 O O . TYR A 1 84 ? 11.353 -7.129 18.384 1.00 92.56 84 TYR A O 1
ATOM 704 N N . HIS A 1 85 ? 9.814 -6.200 19.716 1.00 93.69 85 HIS A N 1
ATOM 705 C CA . HIS A 1 85 ? 8.756 -7.123 19.316 1.00 93.69 85 HIS A CA 1
ATOM 706 C C . HIS A 1 85 ? 8.336 -6.942 17.850 1.00 93.69 85 HIS A C 1
ATOM 708 O O . HIS A 1 85 ? 8.104 -7.937 17.153 1.00 93.69 85 HIS A O 1
ATOM 714 N N . LEU A 1 86 ? 8.299 -5.700 17.357 1.00 92.75 86 LEU A N 1
ATOM 715 C CA . LEU A 1 86 ? 8.103 -5.404 15.939 1.00 92.75 86 LEU A CA 1
ATOM 716 C C . LEU A 1 86 ? 9.251 -5.976 15.102 1.00 92.75 86 LEU A C 1
ATOM 718 O O . LEU A 1 86 ? 8.993 -6.707 14.147 1.00 92.75 86 LEU A O 1
ATOM 722 N N . ILE A 1 87 ? 10.507 -5.729 15.487 1.00 94.00 87 ILE A N 1
ATOM 723 C CA . ILE A 1 87 ? 11.682 -6.250 14.767 1.00 94.00 87 ILE A CA 1
ATOM 724 C C . ILE A 1 87 ? 11.649 -7.782 14.700 1.00 94.00 87 ILE A C 1
ATOM 726 O O . ILE A 1 87 ? 11.794 -8.361 13.624 1.00 94.00 87 ILE A O 1
ATOM 730 N N . ASN A 1 88 ? 11.392 -8.452 15.825 1.00 95.00 88 ASN A N 1
ATOM 731 C CA . ASN A 1 88 ? 11.275 -9.910 15.881 1.00 95.00 88 ASN A CA 1
ATOM 732 C C . ASN A 1 88 ? 10.140 -10.434 14.982 1.00 95.00 88 ASN A C 1
ATOM 734 O O . ASN A 1 88 ? 10.284 -11.462 14.316 1.00 95.00 88 ASN A O 1
ATOM 738 N N . SER A 1 89 ? 9.017 -9.713 14.923 1.00 94.75 89 SER A N 1
ATOM 739 C CA . SER A 1 89 ? 7.907 -10.041 14.023 1.00 94.75 89 SER A CA 1
ATOM 740 C C . SER A 1 89 ? 8.319 -9.912 12.557 1.00 94.75 89 SER A C 1
ATOM 742 O O . SER A 1 89 ? 8.037 -10.810 11.769 1.00 94.75 89 SER A O 1
ATOM 744 N N . LEU A 1 90 ? 9.061 -8.863 12.192 1.00 93.44 90 LEU A N 1
ATOM 745 C CA . LEU A 1 90 ? 9.577 -8.679 10.833 1.00 93.44 90 LEU A CA 1
ATOM 746 C C . LEU A 1 90 ? 10.584 -9.764 10.442 1.00 93.44 90 LEU A C 1
ATOM 748 O O . LEU A 1 90 ? 10.495 -10.299 9.340 1.00 93.44 90 LEU A O 1
ATOM 752 N N . VAL A 1 91 ? 11.489 -10.152 11.345 1.00 94.06 91 VAL A N 1
ATOM 753 C CA . VAL A 1 91 ? 12.408 -11.282 11.121 1.00 94.06 91 VAL A CA 1
ATOM 754 C C . VAL A 1 91 ? 11.628 -12.572 10.869 1.00 94.06 91 VAL A C 1
ATOM 756 O O . VAL A 1 91 ? 11.983 -13.341 9.976 1.00 94.06 91 VAL A O 1
ATOM 759 N N . ASN A 1 92 ? 10.547 -12.809 11.616 1.00 94.44 92 ASN A N 1
ATOM 760 C CA . ASN A 1 92 ? 9.690 -13.970 11.399 1.00 94.44 92 ASN A CA 1
ATOM 761 C C . ASN A 1 92 ? 8.969 -13.918 10.044 1.00 94.44 92 ASN A C 1
ATOM 763 O O . ASN A 1 92 ? 8.984 -14.905 9.317 1.00 94.44 92 ASN A O 1
ATOM 767 N N . ILE A 1 93 ? 8.404 -12.766 9.679 1.00 91.75 93 ILE A N 1
ATOM 768 C CA . ILE A 1 93 ? 7.750 -12.538 8.381 1.00 91.75 93 ILE A CA 1
ATOM 769 C C . ILE A 1 93 ? 8.734 -12.779 7.226 1.00 91.75 93 ILE A C 1
ATOM 771 O O . ILE A 1 93 ? 8.380 -13.388 6.220 1.00 91.75 93 ILE A O 1
ATOM 775 N N . LEU A 1 94 ? 9.997 -12.377 7.383 1.00 91.62 94 LEU A N 1
ATOM 776 C CA . LEU A 1 94 ? 11.056 -12.617 6.401 1.00 91.62 94 LEU A CA 1
ATOM 777 C C . LEU A 1 94 ? 11.465 -14.093 6.270 1.00 91.62 94 LEU A C 1
ATOM 779 O O . LEU A 1 94 ? 12.203 -14.426 5.346 1.00 91.62 94 LEU A O 1
ATOM 783 N N . LYS A 1 95 ? 11.004 -15.012 7.126 1.00 92.25 95 LYS A N 1
ATOM 784 C CA . LYS A 1 95 ? 11.234 -16.450 6.897 1.00 92.25 95 LYS A CA 1
ATOM 785 C C . LYS A 1 95 ? 10.463 -16.949 5.673 1.00 92.25 95 LYS A C 1
ATOM 787 O O . LYS A 1 95 ? 10.954 -17.831 4.964 1.00 92.25 95 LYS A O 1
ATOM 792 N N . GLU A 1 96 ? 9.329 -16.323 5.363 1.00 90.62 96 GLU A N 1
ATOM 793 C CA . GLU A 1 96 ? 8.512 -16.651 4.198 1.00 90.62 96 GLU A CA 1
ATOM 794 C C . GLU A 1 96 ? 9.249 -16.332 2.890 1.00 90.62 96 GLU A C 1
ATOM 796 O O . GLU A 1 96 ? 9.621 -15.190 2.597 1.00 90.62 96 GLU A O 1
ATOM 801 N N . SER A 1 97 ? 9.471 -17.363 2.072 1.00 90.94 97 SER A N 1
ATOM 802 C CA . SER A 1 97 ? 10.252 -17.259 0.833 1.00 90.94 97 SER A CA 1
ATOM 803 C C . SER A 1 97 ? 9.600 -16.330 -0.194 1.00 90.94 97 SER A C 1
ATOM 805 O O . SER A 1 97 ? 10.296 -15.568 -0.867 1.00 90.94 97 SER A O 1
ATOM 807 N N . GLU A 1 98 ? 8.270 -16.340 -0.287 1.00 88.44 98 GLU A N 1
ATOM 808 C CA . GLU A 1 98 ? 7.521 -15.469 -1.191 1.00 88.44 98 GLU A CA 1
ATOM 809 C C . GLU A 1 98 ? 7.658 -13.991 -0.817 1.00 88.44 98 GLU A C 1
ATOM 811 O O . GLU A 1 98 ? 7.870 -13.159 -1.702 1.00 88.44 98 GLU A O 1
ATOM 816 N N . ILE A 1 99 ? 7.620 -13.674 0.482 1.00 88.50 99 ILE A N 1
ATOM 817 C CA . ILE A 1 99 ? 7.807 -12.310 0.985 1.00 88.50 99 ILE A CA 1
ATOM 818 C C . ILE A 1 99 ? 9.231 -11.843 0.695 1.00 88.50 99 ILE A C 1
ATOM 820 O O . ILE A 1 99 ? 9.416 -10.762 0.135 1.00 88.50 99 ILE A O 1
ATOM 824 N N . ARG A 1 100 ? 10.245 -12.676 0.976 1.00 90.31 100 ARG A N 1
ATOM 825 C CA . ARG A 1 100 ? 11.640 -12.352 0.635 1.00 90.31 100 ARG A CA 1
ATOM 826 C C . ARG A 1 100 ? 11.818 -12.100 -0.849 1.00 90.31 100 ARG A C 1
ATOM 828 O O . ARG A 1 100 ? 12.436 -11.103 -1.214 1.00 90.31 100 ARG A O 1
ATOM 835 N N . ARG A 1 101 ? 11.268 -12.965 -1.705 1.00 90.00 101 ARG A N 1
ATOM 836 C CA . ARG A 1 101 ? 11.317 -12.814 -3.166 1.00 90.00 101 ARG A CA 1
ATOM 837 C C . ARG A 1 101 ? 10.658 -11.511 -3.610 1.00 90.00 101 ARG A C 1
ATOM 839 O O . ARG A 1 101 ? 11.201 -10.804 -4.453 1.00 90.00 101 ARG A O 1
ATOM 846 N N . PHE A 1 102 ? 9.509 -11.175 -3.033 1.00 89.25 102 PHE A N 1
ATOM 847 C CA . PHE A 1 102 ? 8.820 -9.926 -3.327 1.00 89.25 102 PHE A CA 1
ATOM 848 C C . PHE A 1 102 ? 9.639 -8.701 -2.891 1.00 89.25 102 PHE A C 1
ATOM 850 O O . PHE A 1 102 ? 9.833 -7.778 -3.683 1.00 89.25 102 PHE A O 1
ATOM 857 N N . MET A 1 103 ? 10.161 -8.688 -1.663 1.00 88.75 103 MET A N 1
ATOM 858 C CA . MET A 1 103 ? 10.951 -7.568 -1.142 1.00 88.75 103 MET A CA 1
ATOM 859 C C . MET A 1 103 ? 12.258 -7.380 -1.910 1.00 88.75 103 MET A C 1
ATOM 861 O O . MET A 1 103 ? 12.580 -6.261 -2.296 1.00 88.75 103 MET A O 1
ATOM 865 N N . SER A 1 104 ? 12.984 -8.466 -2.187 1.00 89.88 104 SER A N 1
ATOM 866 C CA . SER A 1 104 ? 14.229 -8.408 -2.964 1.00 89.88 104 SER A CA 1
ATOM 867 C C . SER A 1 104 ? 13.981 -7.909 -4.387 1.00 89.88 104 SER A C 1
ATOM 869 O O . SER A 1 104 ? 14.682 -7.009 -4.840 1.00 89.88 104 SER A O 1
ATOM 871 N N . LYS A 1 105 ? 12.919 -8.373 -5.057 1.00 90.00 105 LYS A N 1
ATOM 872 C CA . LYS A 1 105 ? 12.502 -7.837 -6.361 1.00 90.00 105 LYS A CA 1
ATOM 873 C C . LYS A 1 105 ? 12.253 -6.326 -6.327 1.00 90.00 105 LYS A C 1
ATOM 875 O O . LYS A 1 105 ? 12.744 -5.609 -7.194 1.00 90.00 105 LYS A O 1
ATOM 880 N N . ASN A 1 106 ? 11.540 -5.833 -5.315 1.00 90.12 106 ASN A N 1
ATOM 881 C CA . ASN A 1 106 ? 11.289 -4.398 -5.169 1.00 90.12 106 ASN A CA 1
ATOM 882 C C . ASN A 1 106 ? 12.547 -3.597 -4.809 1.00 90.12 106 ASN A C 1
ATOM 884 O O . ASN A 1 106 ? 12.697 -2.465 -5.266 1.00 90.12 106 ASN A O 1
ATOM 888 N N . LEU A 1 107 ? 13.474 -4.178 -4.045 1.00 89.19 107 LEU A N 1
ATOM 889 C CA . LEU A 1 107 ? 14.772 -3.566 -3.772 1.00 89.19 107 LEU A CA 1
ATOM 890 C C . LEU A 1 107 ? 15.583 -3.404 -5.063 1.00 89.19 107 LEU A C 1
ATOM 892 O O . LEU A 1 107 ? 16.156 -2.342 -5.294 1.00 89.19 107 LEU A O 1
ATOM 896 N N . PHE A 1 108 ? 15.575 -4.408 -5.943 1.00 90.62 108 PHE A N 1
ATOM 897 C CA . PHE A 1 108 ? 16.281 -4.330 -7.220 1.00 90.62 108 PHE A CA 1
ATOM 898 C C . PHE A 1 108 ? 15.732 -3.244 -8.154 1.00 90.62 108 PHE A C 1
ATOM 900 O O . PHE A 1 108 ? 16.502 -2.650 -8.905 1.00 90.62 108 PHE A O 1
ATOM 907 N N . TYR A 1 109 ? 14.441 -2.902 -8.067 1.00 89.94 109 TYR A N 1
ATOM 908 C CA . TYR A 1 109 ? 13.866 -1.775 -8.817 1.00 89.94 109 TYR A CA 1
ATOM 909 C C . TYR A 1 109 ? 14.446 -0.412 -8.435 1.00 89.94 109 TYR A C 1
ATOM 911 O O . TYR A 1 109 ? 14.360 0.526 -9.224 1.00 89.94 109 TYR A O 1
ATOM 919 N N . LYS A 1 110 ? 15.074 -0.296 -7.262 1.00 84.56 110 LYS A N 1
ATOM 920 C CA . LYS A 1 110 ? 15.737 0.936 -6.826 1.00 84.56 110 LYS A CA 1
ATOM 921 C C . LYS A 1 110 ? 17.161 1.086 -7.344 1.00 84.56 110 LYS A C 1
ATOM 923 O O . LYS A 1 110 ? 17.713 2.178 -7.232 1.00 84.56 110 LYS A O 1
ATOM 928 N N . LEU A 1 111 ? 17.776 0.018 -7.857 1.00 87.19 111 LEU A N 1
ATOM 929 C CA . LEU A 1 111 ? 19.166 0.091 -8.291 1.00 87.19 111 LEU A CA 1
ATOM 930 C C . LEU A 1 111 ? 19.314 1.123 -9.416 1.00 87.19 111 LEU A C 1
ATOM 932 O O . LEU A 1 111 ? 18.525 1.100 -10.371 1.00 87.19 111 LEU A O 1
ATOM 936 N N . PRO A 1 112 ? 20.322 2.011 -9.342 1.00 80.81 112 PRO A N 1
ATOM 937 C CA . PRO A 1 112 ? 20.571 2.967 -10.407 1.00 80.81 112 PRO A CA 1
ATOM 938 C C . PRO A 1 112 ? 20.841 2.206 -11.709 1.00 80.81 112 PRO A C 1
ATOM 940 O O . PRO A 1 112 ? 21.486 1.157 -11.705 1.00 80.81 112 PRO A O 1
ATOM 943 N N . PHE A 1 113 ? 20.317 2.727 -12.819 1.00 78.81 113 PHE A N 1
ATOM 944 C CA . PHE A 1 113 ? 20.398 2.158 -14.174 1.00 78.81 113 PHE A CA 1
ATOM 945 C C . PHE A 1 113 ? 19.663 0.812 -14.374 1.00 78.81 113 PHE A C 1
ATOM 947 O O . PHE A 1 113 ? 18.816 0.710 -15.262 1.00 78.81 113 PHE A O 1
ATOM 954 N N . LEU A 1 114 ? 19.906 -0.199 -13.535 1.00 88.50 114 LEU A N 1
ATOM 955 C CA . LEU A 1 114 ? 19.319 -1.543 -13.651 1.00 88.50 114 LEU A CA 1
ATOM 956 C C . LEU A 1 114 ? 17.847 -1.605 -13.226 1.00 88.50 114 LEU A C 1
ATOM 958 O O . LEU A 1 114 ? 17.069 -2.363 -13.807 1.00 88.50 114 LEU A O 1
ATOM 962 N N . GLY A 1 115 ? 17.441 -0.787 -12.253 1.00 90.62 115 GLY A N 1
ATOM 963 C CA . GLY A 1 115 ? 16.101 -0.834 -11.673 1.00 90.62 115 GLY A CA 1
ATOM 964 C C . GLY A 1 115 ? 14.989 -0.581 -12.690 1.00 90.62 115 GLY A C 1
ATOM 965 O O . GLY A 1 115 ? 14.008 -1.323 -12.722 1.00 90.62 115 GLY A O 1
ATOM 966 N N . LYS A 1 116 ? 15.185 0.384 -13.605 1.00 92.38 116 LYS A N 1
ATOM 967 C CA . LYS A 1 116 ? 14.243 0.655 -14.708 1.00 92.38 116 LYS A CA 1
ATOM 968 C C . LYS A 1 116 ? 14.097 -0.541 -15.647 1.00 92.38 116 LYS A C 1
ATOM 970 O O . LYS A 1 116 ? 12.985 -0.845 -16.068 1.00 92.38 116 LYS A O 1
ATOM 975 N N . LYS A 1 117 ? 15.200 -1.223 -15.972 1.00 93.94 117 LYS A N 1
ATOM 976 C CA . LYS A 1 117 ? 15.189 -2.393 -16.862 1.00 93.94 117 LYS A CA 1
ATOM 977 C C . LYS A 1 117 ? 14.428 -3.558 -16.225 1.00 93.94 117 LYS A C 1
ATOM 979 O O . LYS A 1 117 ? 13.545 -4.124 -16.862 1.00 93.94 117 LYS A O 1
ATOM 984 N N . LEU A 1 118 ? 14.702 -3.843 -14.953 1.00 93.81 118 LEU A N 1
ATOM 985 C CA . LEU A 1 118 ? 14.014 -4.893 -14.196 1.00 93.81 118 LEU A CA 1
ATOM 986 C C . LEU A 1 118 ? 12.527 -4.574 -13.988 1.00 93.81 118 LEU A C 1
ATOM 988 O O . LEU A 1 118 ? 11.674 -5.456 -14.091 1.00 93.81 118 LEU A O 1
ATOM 992 N N . PHE A 1 119 ? 12.190 -3.314 -13.704 1.00 95.00 119 PHE A N 1
ATOM 993 C CA . PHE A 1 119 ? 10.794 -2.896 -13.603 1.00 95.00 119 PHE A CA 1
ATOM 994 C C . PHE A 1 119 ? 10.081 -3.026 -14.953 1.00 95.00 119 PHE A C 1
ATOM 996 O O . PHE A 1 119 ? 8.958 -3.525 -15.009 1.00 95.00 119 PHE A O 1
ATOM 1003 N N . ALA A 1 120 ? 10.743 -2.645 -16.050 1.00 95.38 120 ALA A N 1
ATOM 1004 C CA . ALA A 1 120 ? 10.198 -2.781 -17.394 1.00 95.38 120 ALA A CA 1
ATOM 1005 C C . ALA A 1 120 ? 9.865 -4.236 -1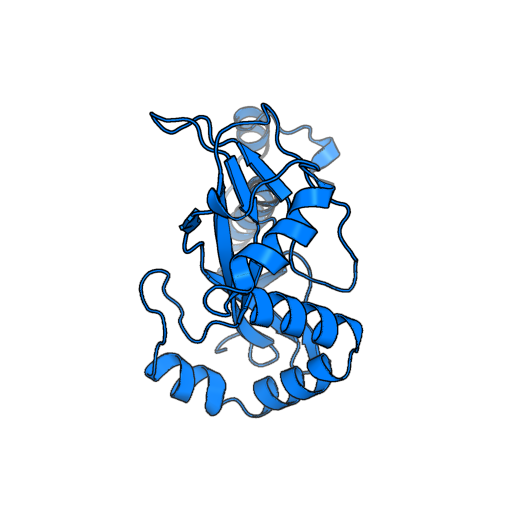7.745 1.00 95.38 120 ALA A C 1
ATOM 1007 O O . ALA A 1 120 ? 8.817 -4.479 -18.332 1.00 95.38 120 ALA A O 1
ATOM 1008 N N . GLU A 1 121 ? 10.694 -5.209 -17.360 1.00 94.62 121 GLU A N 1
ATOM 1009 C CA . GLU A 1 121 ? 10.388 -6.636 -17.548 1.00 94.62 121 GLU A CA 1
ATOM 1010 C C . GLU A 1 121 ? 9.082 -7.050 -16.860 1.00 94.62 121 GLU A C 1
ATOM 1012 O O . GLU A 1 121 ? 8.290 -7.804 -17.423 1.00 94.62 121 GLU A O 1
ATOM 1017 N N . GLU A 1 122 ? 8.807 -6.508 -15.674 1.00 93.50 122 GLU A N 1
ATOM 1018 C CA . GLU A 1 122 ? 7.552 -6.774 -14.976 1.00 93.50 122 GLU A CA 1
ATOM 1019 C C . GLU A 1 122 ? 6.367 -6.033 -15.603 1.00 93.50 122 GLU A C 1
ATOM 1021 O O . GLU A 1 122 ? 5.294 -6.617 -15.760 1.00 93.50 122 GLU A O 1
ATOM 1026 N N . ALA A 1 123 ? 6.558 -4.774 -16.000 1.00 95.44 123 ALA A N 1
ATOM 1027 C CA . ALA A 1 123 ? 5.536 -3.962 -16.654 1.00 95.44 123 ALA A CA 1
ATOM 1028 C C . ALA A 1 123 ? 5.193 -4.465 -18.071 1.00 95.44 123 ALA A C 1
ATOM 1030 O O . ALA A 1 123 ? 4.073 -4.260 -18.542 1.00 95.44 123 ALA A O 1
ATOM 1031 N N . ARG A 1 124 ? 6.100 -5.200 -18.733 1.00 96.38 124 ARG A N 1
ATOM 1032 C CA . ARG A 1 124 ? 5.848 -5.847 -20.034 1.00 96.38 124 ARG A CA 1
ATOM 1033 C C . ARG A 1 124 ? 4.773 -6.925 -20.000 1.00 96.38 124 ARG A C 1
ATOM 1035 O O . ARG A 1 124 ? 4.209 -7.241 -21.041 1.00 96.38 124 ARG A O 1
ATOM 1042 N N . LYS A 1 125 ? 4.416 -7.423 -18.815 1.00 95.06 125 LYS A N 1
ATOM 1043 C CA . LYS A 1 125 ? 3.233 -8.280 -18.632 1.00 95.06 125 LYS A CA 1
ATOM 1044 C C . LYS A 1 125 ? 1.920 -7.545 -18.922 1.00 95.06 125 LYS A C 1
ATOM 1046 O O . LYS A 1 125 ? 0.918 -8.198 -19.171 1.00 95.06 125 LYS A O 1
ATOM 1051 N N . ILE A 1 126 ? 1.932 -6.212 -18.872 1.00 95.69 126 ILE A N 1
ATOM 1052 C CA . ILE A 1 126 ? 0.795 -5.344 -19.203 1.00 95.69 126 ILE A CA 1
ATOM 1053 C C . ILE A 1 126 ? 1.006 -4.702 -20.579 1.00 95.69 126 ILE A C 1
ATOM 1055 O O . ILE A 1 126 ? 0.093 -4.672 -21.396 1.00 95.69 126 ILE A O 1
ATOM 1059 N N . ILE A 1 127 ? 2.219 -4.203 -20.850 1.00 96.31 127 ILE A N 1
ATOM 1060 C CA . ILE A 1 127 ? 2.573 -3.517 -22.103 1.00 96.31 127 ILE A CA 1
ATOM 1061 C C . ILE A 1 127 ? 3.773 -4.226 -22.745 1.00 96.31 127 ILE A C 1
ATOM 1063 O O . ILE A 1 127 ? 4.916 -3.832 -22.502 1.00 96.31 127 ILE A O 1
ATOM 1067 N N . PRO A 1 128 ? 3.562 -5.247 -23.596 1.00 95.75 128 PRO A N 1
ATOM 1068 C CA . PRO A 1 128 ? 4.643 -6.102 -24.102 1.00 95.75 128 PRO A CA 1
ATOM 1069 C C . PRO A 1 128 ? 5.801 -5.356 -24.780 1.00 95.75 128 PRO A C 1
ATOM 1071 O O . PRO A 1 128 ? 6.957 -5.756 -24.661 1.00 95.75 128 PRO A O 1
ATOM 1074 N N . LYS A 1 129 ? 5.510 -4.236 -25.454 1.00 95.62 129 LYS A N 1
ATOM 1075 C CA . LYS A 1 129 ? 6.493 -3.413 -26.184 1.00 95.62 129 LYS A CA 1
ATOM 1076 C C . LYS A 1 129 ? 7.073 -2.255 -25.356 1.00 95.62 129 LYS A C 1
ATOM 1078 O O . LYS A 1 129 ? 7.630 -1.318 -25.926 1.00 95.62 129 LYS A O 1
ATOM 1083 N N . LEU A 1 130 ? 6.927 -2.280 -24.029 1.00 96.50 130 LEU A N 1
ATOM 1084 C CA . LEU A 1 130 ? 7.402 -1.206 -23.158 1.00 96.50 130 LEU A CA 1
ATOM 1085 C C . LEU A 1 130 ? 8.926 -1.031 -23.241 1.00 96.50 130 LEU A C 1
ATOM 1087 O O . LEU A 1 130 ? 9.704 -1.983 -23.073 1.00 96.50 130 LEU A O 1
ATOM 1091 N N . LYS A 1 131 ? 9.335 0.223 -23.456 1.00 96.31 131 LYS A N 1
ATOM 1092 C CA . LYS A 1 131 ? 10.729 0.671 -23.516 1.00 96.31 131 LYS A CA 1
ATOM 1093 C C . LYS A 1 131 ? 11.150 1.275 -22.177 1.00 96.31 131 LYS A C 1
ATOM 1095 O O . LYS A 1 131 ? 10.589 2.270 -21.733 1.00 96.31 131 LYS A O 1
ATOM 1100 N N . HIS A 1 132 ? 12.124 0.667 -21.511 1.00 95.12 132 HIS A N 1
ATOM 1101 C CA . HIS A 1 132 ? 12.577 1.102 -20.186 1.00 95.12 132 HIS A CA 1
ATOM 1102 C C . HIS A 1 132 ? 13.149 2.531 -20.156 1.00 95.12 132 HIS A C 1
ATOM 1104 O O . HIS A 1 132 ? 13.134 3.184 -19.115 1.00 95.12 132 HIS A O 1
ATOM 1110 N N . GLU A 1 133 ? 13.615 3.023 -21.299 1.00 94.81 133 GLU A N 1
ATOM 1111 C CA . GLU A 1 133 ? 14.190 4.347 -21.519 1.00 94.81 133 GLU A CA 1
ATOM 1112 C C . GLU A 1 133 ? 13.173 5.464 -21.257 1.00 94.81 133 GLU A C 1
ATOM 1114 O O . GLU A 1 133 ? 13.538 6.522 -20.754 1.00 94.81 133 GLU A O 1
ATOM 1119 N N . HIS A 1 134 ? 11.889 5.214 -21.537 1.00 94.94 134 HIS A N 1
ATOM 1120 C CA . HIS A 1 134 ? 10.824 6.200 -21.338 1.00 94.94 134 HIS A CA 1
ATOM 1121 C C . HIS A 1 134 ? 10.228 6.164 -19.923 1.00 94.94 134 HIS A C 1
ATOM 1123 O O . HIS A 1 134 ? 9.324 6.940 -19.620 1.00 94.94 134 HIS A O 1
ATOM 1129 N N . LEU A 1 135 ? 10.692 5.261 -19.050 1.00 94.31 135 LEU A N 1
ATOM 1130 C CA . LEU A 1 135 ? 10.228 5.215 -17.667 1.00 94.31 135 LEU A CA 1
ATOM 1131 C C . LEU A 1 135 ? 10.830 6.377 -16.874 1.00 94.31 135 LEU A C 1
ATOM 1133 O O . LEU A 1 135 ? 12.051 6.469 -16.703 1.00 94.31 135 LEU A O 1
ATOM 1137 N N . VAL A 1 136 ? 9.970 7.220 -16.312 1.00 92.75 136 VAL A N 1
ATOM 1138 C CA . VAL A 1 136 ? 10.365 8.328 -15.432 1.00 92.75 136 VAL A CA 1
ATOM 1139 C C . VAL A 1 136 ? 9.900 8.024 -14.014 1.00 92.75 136 VAL A C 1
ATOM 1141 O O . VAL A 1 136 ? 8.710 7.862 -13.772 1.00 92.75 136 VAL A O 1
ATOM 1144 N N . PHE A 1 137 ? 10.834 7.910 -13.070 1.00 91.38 137 PHE A N 1
ATOM 1145 C CA . PHE A 1 137 ? 10.501 7.579 -11.684 1.00 91.38 137 PHE A CA 1
ATOM 1146 C C . PHE A 1 137 ? 9.676 8.693 -11.031 1.00 91.38 137 PHE A C 1
ATOM 1148 O O . PHE A 1 137 ? 9.999 9.873 -11.164 1.00 91.38 137 PHE A O 1
ATOM 1155 N N . LYS A 1 138 ? 8.642 8.306 -10.283 1.00 89.31 138 LYS A N 1
ATOM 1156 C CA . LYS A 1 138 ? 7.820 9.189 -9.461 1.00 89.31 138 LYS A CA 1
ATOM 1157 C C . LYS A 1 138 ? 7.670 8.579 -8.071 1.00 89.31 138 LYS A C 1
ATOM 1159 O O . LYS A 1 138 ? 7.198 7.453 -7.904 1.00 89.31 138 LYS A O 1
ATOM 1164 N N . LYS A 1 139 ? 8.034 9.364 -7.061 1.00 88.56 139 LYS A N 1
ATOM 1165 C CA . LYS A 1 139 ? 7.804 9.020 -5.660 1.00 88.56 139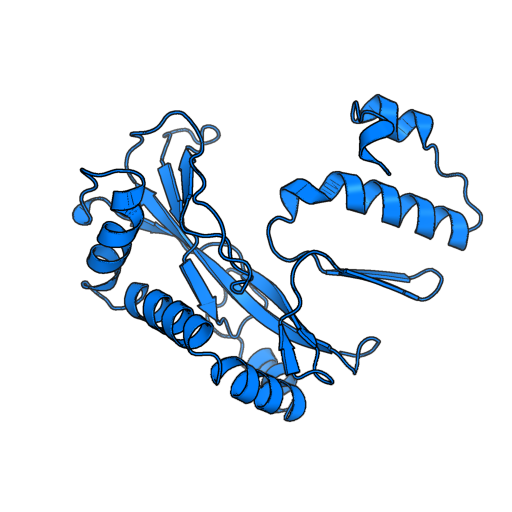 LYS A CA 1
ATOM 1166 C C . LYS A 1 139 ? 6.298 8.974 -5.402 1.00 88.56 139 LYS A C 1
ATOM 1168 O O . LYS A 1 139 ? 5.596 9.923 -5.747 1.00 88.56 139 LYS A O 1
ATOM 1173 N N . GLY A 1 140 ? 5.806 7.879 -4.838 1.00 87.56 140 GLY A N 1
ATOM 1174 C CA . GLY A 1 140 ? 4.389 7.756 -4.494 1.00 87.56 140 GLY A CA 1
ATOM 1175 C C . GLY A 1 140 ? 4.143 7.780 -2.991 1.00 87.56 140 GLY A C 1
ATOM 1176 O O . GLY A 1 140 ? 5.068 7.982 -2.204 1.00 87.56 140 GLY A O 1
ATOM 1177 N N . GLY A 1 141 ? 2.878 7.602 -2.611 1.00 87.44 141 GLY A N 1
ATOM 1178 C CA . GLY A 1 141 ? 2.407 7.725 -1.232 1.00 87.44 141 GLY A CA 1
ATOM 1179 C C . GLY A 1 141 ? 3.084 6.758 -0.259 1.00 87.44 141 GLY A C 1
ATOM 1180 O O . GLY A 1 141 ? 3.432 5.629 -0.617 1.00 87.44 141 GLY A O 1
ATOM 1181 N N . VAL A 1 142 ? 3.241 7.208 0.986 1.00 88.19 142 VAL A N 1
ATOM 1182 C CA . VAL A 1 142 ? 3.618 6.368 2.127 1.00 88.19 142 VAL A CA 1
ATOM 1183 C C . VAL A 1 142 ? 2.338 5.904 2.812 1.00 88.19 142 VAL A C 1
ATOM 1185 O O . VAL A 1 142 ? 1.447 6.711 3.058 1.00 88.19 142 VAL A O 1
ATOM 1188 N N . ARG A 1 143 ? 2.236 4.607 3.102 1.00 86.62 143 ARG A N 1
ATOM 1189 C CA . ARG A 1 143 ? 1.090 4.009 3.795 1.00 86.62 143 ARG A CA 1
ATOM 1190 C C . ARG A 1 143 ? 1.540 3.192 5.005 1.00 86.62 143 ARG A C 1
ATOM 1192 O O . ARG A 1 143 ? 2.590 2.547 4.930 1.00 86.62 143 ARG A O 1
ATOM 1199 N N . PRO A 1 144 ? 0.748 3.171 6.086 1.00 88.56 144 PRO A N 1
ATOM 1200 C CA . PRO A 1 144 ? 0.963 2.248 7.185 1.00 88.56 144 PRO A CA 1
ATOM 1201 C C . PRO A 1 144 ? 0.611 0.818 6.758 1.00 88.56 144 PRO A C 1
ATOM 1203 O O . PRO A 1 144 ? -0.351 0.581 6.027 1.00 88.56 144 PRO A O 1
ATOM 1206 N N . GLN A 1 145 ? 1.389 -0.142 7.239 1.00 89.81 145 GLN A N 1
ATOM 1207 C CA . GLN A 1 145 ? 1.120 -1.568 7.147 1.00 89.81 145 GLN A CA 1
ATOM 1208 C C . GLN A 1 145 ? 1.150 -2.145 8.558 1.00 89.81 145 GLN A C 1
ATOM 1210 O O . GLN A 1 145 ? 2.158 -2.060 9.265 1.00 89.81 145 GLN A O 1
ATOM 1215 N N . LEU A 1 146 ? 0.020 -2.722 8.954 1.00 91.69 146 LEU A N 1
ATOM 1216 C CA . LEU A 1 146 ? -0.178 -3.262 10.286 1.00 91.69 146 LEU A CA 1
ATOM 1217 C C . LEU A 1 146 ? 0.487 -4.631 10.430 1.00 91.69 146 LEU A C 1
ATOM 1219 O O . LEU A 1 146 ? 0.355 -5.499 9.559 1.00 91.69 146 LEU A O 1
ATOM 1223 N N . ILE A 1 147 ? 1.194 -4.799 11.542 1.00 93.00 147 ILE A N 1
ATOM 1224 C CA . ILE A 1 147 ? 1.854 -6.026 11.970 1.00 93.00 147 ILE A CA 1
ATOM 1225 C C . ILE A 1 147 ? 1.194 -6.480 13.265 1.00 93.00 147 ILE A C 1
ATOM 1227 O O . ILE A 1 147 ? 1.188 -5.751 14.254 1.00 93.00 147 ILE A O 1
ATOM 1231 N N . ASP A 1 148 ? 0.664 -7.694 13.256 1.00 93.69 148 ASP A N 1
ATOM 1232 C CA . ASP A 1 148 ? 0.250 -8.399 14.459 1.00 93.69 148 ASP A CA 1
ATOM 1233 C C . ASP A 1 148 ? 1.506 -8.930 15.153 1.00 93.69 148 ASP A C 1
ATOM 1235 O O . ASP A 1 148 ? 2.178 -9.839 14.650 1.00 93.69 148 ASP A O 1
ATOM 1239 N N . ILE A 1 149 ? 1.844 -8.323 16.290 1.00 94.38 149 ILE A N 1
ATOM 1240 C CA . ILE A 1 149 ? 3.052 -8.653 17.047 1.00 94.38 149 ILE A CA 1
ATOM 1241 C C . ILE A 1 149 ? 2.909 -10.020 17.724 1.00 94.38 149 ILE A C 1
ATOM 1243 O O . ILE A 1 149 ? 3.876 -10.782 17.803 1.00 94.38 149 ILE A O 1
ATOM 1247 N N . LYS A 1 150 ? 1.702 -10.353 18.191 1.00 92.00 150 LYS A N 1
ATOM 1248 C CA . LYS A 1 150 ? 1.417 -11.601 18.904 1.00 92.00 150 LYS A CA 1
ATOM 1249 C C . LYS A 1 150 ? 1.577 -12.803 17.978 1.00 92.00 150 LYS A C 1
ATOM 1251 O O . LYS A 1 150 ? 2.269 -13.761 18.317 1.00 92.00 150 LYS A O 1
ATOM 1256 N N . ASN A 1 151 ? 0.982 -12.727 16.791 1.00 93.50 151 ASN A N 1
ATOM 1257 C CA . ASN A 1 151 ? 1.024 -13.797 15.797 1.00 93.50 151 ASN A CA 1
ATOM 1258 C C . ASN A 1 151 ? 2.213 -13.681 14.832 1.00 93.50 151 ASN A C 1
ATOM 1260 O O . ASN A 1 151 ? 2.433 -14.593 14.033 1.00 93.50 151 ASN A O 1
ATOM 1264 N N . LYS A 1 152 ? 2.990 -12.590 14.906 1.00 93.06 152 LYS A N 1
ATOM 1265 C CA . LYS A 1 152 ? 4.150 -12.291 14.047 1.00 93.06 152 LYS A CA 1
ATOM 1266 C C . LYS A 1 152 ? 3.807 -12.350 12.560 1.00 93.06 152 LYS A C 1
ATOM 1268 O O . LYS A 1 152 ? 4.530 -12.961 11.765 1.00 93.06 152 LYS A O 1
ATOM 1273 N N . LYS A 1 153 ? 2.673 -11.748 12.201 1.00 90.81 153 LYS A N 1
ATOM 1274 C CA . LYS A 1 153 ? 2.114 -11.750 10.845 1.00 90.81 153 LYS A CA 1
ATOM 1275 C C . LYS A 1 153 ? 1.748 -10.344 10.409 1.00 90.81 153 LYS A C 1
ATOM 1277 O O . LYS A 1 153 ? 1.436 -9.474 11.213 1.00 90.81 153 LYS A O 1
ATOM 1282 N N . MET A 1 154 ? 1.775 -10.137 9.104 1.00 88.94 154 MET A N 1
ATOM 1283 C CA . MET A 1 154 ? 1.295 -8.912 8.488 1.00 88.94 154 MET A CA 1
ATOM 1284 C C . MET A 1 154 ? -0.210 -9.024 8.264 1.00 88.94 154 MET A C 1
ATOM 1286 O O . MET A 1 154 ? -0.672 -10.030 7.727 1.00 88.94 154 MET A O 1
ATOM 1290 N N . LEU A 1 155 ? -0.966 -8.016 8.692 1.00 88.25 155 LEU A N 1
ATOM 1291 C CA . LEU A 1 155 ? -2.419 -8.024 8.553 1.00 88.25 155 LEU A CA 1
ATOM 1292 C C . LEU A 1 155 ? -2.844 -7.463 7.199 1.00 88.25 155 LEU A C 1
ATOM 1294 O O . LEU A 1 155 ? -2.350 -6.426 6.754 1.00 88.25 155 LEU A O 1
ATOM 1298 N N . LEU A 1 156 ? -3.750 -8.182 6.541 1.00 82.44 156 LEU A N 1
ATOM 1299 C CA . LEU A 1 156 ? -4.274 -7.843 5.223 1.00 82.44 156 LEU A CA 1
ATOM 1300 C C . LEU A 1 156 ? -5.638 -7.169 5.345 1.00 82.44 156 LEU A C 1
ATOM 1302 O O . LEU A 1 156 ? -6.467 -7.583 6.160 1.00 82.44 156 LEU A O 1
ATOM 1306 N N . GLY A 1 157 ? -5.876 -6.194 4.470 1.00 80.06 157 GLY A N 1
ATOM 1307 C CA . GLY A 1 157 ? -7.132 -5.458 4.411 1.00 80.06 157 GLY A CA 1
ATOM 1308 C C . GLY A 1 157 ? -7.276 -4.422 5.521 1.00 80.06 157 GLY A C 1
ATOM 1309 O O . GLY A 1 157 ? -6.394 -4.240 6.362 1.00 80.06 157 GLY A O 1
ATOM 1310 N N . GLU A 1 158 ? -8.399 -3.721 5.479 1.00 84.75 158 GLU A N 1
ATOM 1311 C CA . GLU A 1 158 ? -8.760 -2.705 6.459 1.00 84.75 158 GLU A CA 1
ATOM 1312 C C . GLU A 1 158 ? -9.009 -3.282 7.844 1.00 84.75 158 GLU A C 1
ATOM 1314 O O . GLU A 1 158 ? -9.430 -4.431 8.010 1.00 84.75 158 GLU A O 1
ATOM 1319 N N . ARG A 1 159 ? -8.710 -2.481 8.859 1.00 88.94 159 ARG A N 1
ATOM 1320 C CA . ARG A 1 159 ? -8.966 -2.809 10.253 1.00 88.94 159 ARG A CA 1
ATOM 1321 C C . ARG A 1 159 ? -9.424 -1.558 10.978 1.00 88.94 159 ARG A C 1
ATOM 1323 O O . ARG A 1 159 ? -8.702 -0.563 11.027 1.00 88.94 159 ARG A O 1
ATOM 1330 N N . ASN A 1 160 ? -10.601 -1.662 11.575 1.00 90.88 160 ASN A N 1
ATOM 1331 C CA . ASN A 1 160 ? -11.173 -0.648 12.442 1.00 90.88 160 ASN A CA 1
ATOM 1332 C C . ASN A 1 160 ? -11.060 -1.138 13.891 1.00 90.88 160 ASN A C 1
ATOM 1334 O O . ASN A 1 160 ? -11.450 -2.262 14.204 1.00 90.88 160 ASN A O 1
ATOM 1338 N N . PHE A 1 161 ? -10.486 -0.311 14.764 1.00 91.81 161 PHE A N 1
ATOM 1339 C CA . PHE A 1 161 ? -10.362 -0.586 16.194 1.00 91.81 161 PHE A CA 1
ATOM 1340 C C . PHE A 1 161 ? -11.233 0.389 16.976 1.00 91.81 161 PHE A C 1
ATOM 1342 O O . PHE A 1 161 ? -11.032 1.602 16.900 1.00 91.81 161 PHE A O 1
ATOM 1349 N N . TYR A 1 162 ? -12.187 -0.154 17.723 1.00 92.50 162 TYR A N 1
ATOM 1350 C CA . TYR A 1 162 ? -13.251 0.592 18.383 1.00 92.50 162 TYR A CA 1
ATOM 1351 C C . TYR A 1 162 ? -12.985 0.711 19.889 1.00 92.50 162 TYR A C 1
ATOM 1353 O O . TYR A 1 162 ? -12.753 -0.291 20.563 1.00 92.50 162 TYR A O 1
ATOM 1361 N N . PHE A 1 163 ? -13.028 1.934 20.417 1.00 91.12 163 PHE A N 1
ATOM 1362 C CA . PHE A 1 163 ? -12.747 2.257 21.819 1.00 91.12 163 PHE A CA 1
ATOM 1363 C C . PHE A 1 163 ? -13.757 3.287 22.341 1.00 91.12 163 PHE A C 1
ATOM 1365 O O . PHE A 1 163 ? -13.444 4.471 22.498 1.00 91.12 163 PHE A O 1
ATOM 1372 N N . GLY A 1 164 ? -14.998 2.851 22.576 1.00 89.81 164 GLY A N 1
ATOM 1373 C CA . GLY A 1 164 ? -16.100 3.755 22.916 1.00 89.81 164 GLY A CA 1
ATOM 1374 C C . GLY A 1 164 ? -16.267 4.808 21.820 1.00 89.81 164 GLY A C 1
ATOM 1375 O O . GLY A 1 164 ? -16.372 4.463 20.650 1.00 89.81 164 GLY A O 1
ATOM 1376 N N . LYS A 1 165 ? -16.156 6.094 22.161 1.00 90.06 165 LYS A N 1
ATOM 1377 C CA . LYS A 1 165 ? -16.297 7.225 21.220 1.00 90.06 165 LYS A CA 1
ATOM 1378 C C . LYS A 1 165 ? -15.114 7.433 20.259 1.00 90.06 165 LYS A C 1
ATOM 1380 O O . LYS A 1 165 ? -15.124 8.393 19.492 1.00 90.06 165 LYS A O 1
ATOM 1385 N N . LEU A 1 166 ? -14.080 6.592 20.317 1.00 90.69 166 LEU A N 1
ATOM 1386 C CA . LEU A 1 166 ? -12.897 6.674 19.458 1.00 90.69 166 LEU A CA 1
ATOM 1387 C C . LEU A 1 166 ? -12.833 5.474 18.514 1.00 90.69 166 LEU A C 1
ATOM 1389 O O . LEU A 1 166 ? -13.052 4.337 18.929 1.00 90.69 166 LEU A O 1
ATOM 1393 N N . VAL A 1 167 ? -12.465 5.729 17.258 1.00 92.75 167 VAL A N 1
ATOM 1394 C CA . VAL A 1 167 ? -12.222 4.686 16.254 1.00 92.75 167 VAL A CA 1
ATOM 1395 C C . VAL A 1 167 ? -10.878 4.936 15.583 1.00 92.75 167 VAL A C 1
ATOM 1397 O O . VAL A 1 167 ? -10.652 6.006 15.021 1.00 92.75 167 VAL A O 1
ATOM 1400 N N . PHE A 1 168 ? -9.985 3.947 15.619 1.00 91.38 168 PHE A N 1
ATOM 1401 C CA . PHE A 1 168 ? -8.771 3.947 14.805 1.00 91.38 168 PHE A CA 1
ATOM 1402 C C . PHE A 1 168 ? -9.019 3.129 13.542 1.00 91.38 168 PHE A C 1
ATOM 1404 O O . PHE A 1 168 ? -9.091 1.903 13.594 1.00 91.38 168 PHE A O 1
ATOM 1411 N N . CYS A 1 169 ? -9.133 3.814 12.408 1.00 89.38 169 CYS A N 1
ATOM 1412 C CA . CYS A 1 169 ? -9.241 3.189 11.095 1.00 89.38 169 CYS A CA 1
ATOM 1413 C C . CYS A 1 169 ? -7.851 3.077 10.466 1.00 89.38 169 CYS A C 1
ATOM 1415 O O . CYS A 1 169 ? -7.176 4.081 10.225 1.00 89.38 169 CYS A O 1
ATOM 1417 N N . ILE A 1 170 ? -7.413 1.850 10.198 1.00 88.00 170 ILE A N 1
ATOM 1418 C CA . ILE A 1 170 ? -6.188 1.572 9.455 1.00 88.00 170 ILE A CA 1
ATOM 1419 C C . ILE A 1 170 ? -6.598 0.858 8.181 1.00 88.00 170 ILE A C 1
ATOM 1421 O O . ILE A 1 170 ? -7.004 -0.300 8.207 1.00 88.00 170 ILE A O 1
ATOM 1425 N N . THR A 1 171 ? -6.443 1.549 7.057 1.00 84.06 171 THR A N 1
ATOM 1426 C CA . THR A 1 171 ? -6.822 1.025 5.745 1.00 84.06 171 THR A CA 1
ATOM 1427 C C . THR A 1 171 ? -5.582 0.870 4.866 1.00 84.06 171 THR A C 1
ATOM 1429 O O . THR A 1 171 ? -5.173 1.814 4.180 1.00 84.06 171 THR A O 1
ATOM 1432 N N . PRO A 1 172 ? -4.933 -0.311 4.874 1.00 74.62 172 PRO A N 1
ATOM 1433 C CA . PRO A 1 172 ? -3.984 -0.682 3.837 1.00 74.62 172 PRO A CA 1
ATOM 1434 C C . PRO A 1 172 ? -4.649 -0.637 2.453 1.00 74.62 172 PRO A C 1
ATOM 1436 O O . PRO A 1 172 ? -5.867 -0.655 2.311 1.00 74.62 172 PRO A O 1
ATOM 1439 N N . SER A 1 173 ? -3.844 -0.578 1.392 1.00 68.62 173 SER A N 1
ATOM 1440 C CA . SER A 1 173 ? -4.382 -0.596 0.021 1.00 68.62 173 SER A CA 1
ATOM 1441 C C . SER A 1 173 ? -5.215 -1.864 -0.231 1.00 68.62 173 SER A C 1
ATOM 1443 O O . SER A 1 173 ? -4.754 -2.933 0.177 1.00 68.62 173 SER A O 1
ATOM 1445 N N . PRO A 1 174 ? -6.356 -1.772 -0.947 1.00 71.12 174 PRO A N 1
ATOM 1446 C CA . PRO A 1 174 ? -6.892 -0.602 -1.664 1.00 71.12 174 PRO A CA 1
ATOM 1447 C C . PRO A 1 174 ? -7.888 0.252 -0.847 1.00 71.12 174 PRO A C 1
ATOM 1449 O O . PRO A 1 174 ? -9.093 0.034 -0.893 1.00 71.12 174 PRO A O 1
ATOM 1452 N N . GLY A 1 175 ? -7.409 1.308 -0.177 1.00 78.62 175 GLY A N 1
ATOM 1453 C CA . GLY A 1 175 ? -8.270 2.119 0.694 1.00 78.62 175 GLY A CA 1
ATOM 1454 C C . GLY A 1 175 ? -9.278 3.032 -0.002 1.00 78.62 175 GLY A C 1
ATOM 1455 O O . GLY A 1 175 ? -10.303 3.357 0.581 1.00 78.62 175 GLY A O 1
ATOM 1456 N N . ALA A 1 176 ? -9.043 3.410 -1.261 1.00 82.56 176 ALA A N 1
ATOM 1457 C CA . ALA A 1 176 ? -10.035 4.175 -2.018 1.00 82.56 176 ALA A CA 1
ATOM 1458 C C . ALA A 1 176 ? -11.310 3.349 -2.260 1.00 82.56 176 ALA A C 1
ATOM 1460 O O . ALA A 1 176 ? -12.412 3.852 -2.056 1.00 82.56 176 ALA A O 1
ATOM 1461 N N . SER A 1 177 ? -11.155 2.075 -2.633 1.00 81.00 177 SER A N 1
ATOM 1462 C CA . SER A 1 177 ? -12.269 1.162 -2.912 1.00 81.00 177 SER A CA 1
ATOM 1463 C C . SER A 1 177 ? -13.152 0.926 -1.692 1.00 81.00 177 SER A C 1
ATOM 1465 O O . SER A 1 177 ? -14.364 0.845 -1.837 1.00 81.00 177 SER A O 1
ATOM 1467 N N . ALA A 1 178 ? -12.561 0.873 -0.499 1.00 83.44 178 ALA A N 1
ATOM 1468 C CA . ALA A 1 178 ? -13.305 0.617 0.726 1.00 83.44 178 ALA A CA 1
ATOM 1469 C C . ALA A 1 178 ? -13.712 1.887 1.496 1.00 83.44 178 ALA A C 1
ATOM 1471 O O . ALA A 1 178 ? -14.302 1.813 2.571 1.00 83.44 178 ALA A O 1
ATOM 1472 N N . SER A 1 179 ? -13.406 3.074 0.965 1.00 89.19 179 SER A N 1
ATOM 1473 C CA . SER A 1 179 ? -13.633 4.344 1.667 1.00 89.19 179 SER A CA 1
ATOM 1474 C C . SER A 1 179 ? -15.102 4.595 2.023 1.00 89.19 179 SER A C 1
ATOM 1476 O O . SER A 1 179 ? -15.380 5.032 3.136 1.00 89.19 179 SER A O 1
ATOM 1478 N N . LEU A 1 180 ? -16.040 4.289 1.117 1.00 90.69 180 LEU A N 1
ATOM 1479 C CA . LEU A 1 180 ? -17.474 4.505 1.345 1.00 90.69 180 LEU A CA 1
ATOM 1480 C C . LEU A 1 180 ? -18.046 3.552 2.396 1.00 90.69 180 LEU A C 1
ATOM 1482 O O . LEU A 1 180 ? -18.785 4.003 3.269 1.00 90.69 180 LEU A O 1
ATOM 1486 N N . LEU A 1 181 ? -17.671 2.270 2.347 1.00 88.25 181 LEU A N 1
ATOM 1487 C CA . LEU A 1 181 ? -18.094 1.290 3.347 1.00 88.25 181 LEU A CA 1
ATOM 1488 C C . LEU A 1 181 ? -17.547 1.658 4.733 1.00 88.25 181 LEU A C 1
ATOM 1490 O O . LEU A 1 181 ? -18.312 1.757 5.685 1.00 88.25 181 LEU A O 1
ATOM 1494 N N . ASN A 1 182 ? -16.256 1.993 4.830 1.00 90.50 182 ASN A N 1
ATOM 1495 C CA . ASN A 1 182 ? -15.671 2.466 6.087 1.00 90.50 182 ASN A CA 1
ATOM 1496 C C . ASN A 1 182 ? -16.361 3.736 6.603 1.00 90.50 182 ASN A C 1
ATOM 1498 O O . ASN A 1 182 ? -16.632 3.848 7.796 1.00 90.50 182 ASN A O 1
ATOM 1502 N N . ALA A 1 183 ? -16.658 4.701 5.725 1.00 92.25 183 ALA A N 1
ATOM 1503 C CA . ALA A 1 183 ? -17.358 5.921 6.118 1.00 92.25 183 ALA A CA 1
ATOM 1504 C C . ALA A 1 183 ? -18.746 5.610 6.686 1.00 92.25 183 ALA A C 1
ATOM 1506 O O . ALA A 1 183 ? -19.121 6.184 7.706 1.00 92.25 183 ALA A O 1
ATOM 1507 N N . TYR A 1 184 ? -19.479 4.691 6.061 1.00 92.94 184 TYR A N 1
ATOM 1508 C CA . TYR A 1 184 ? -20.775 4.225 6.532 1.00 92.94 184 TYR A CA 1
ATOM 1509 C C . TYR A 1 184 ? -20.683 3.555 7.913 1.00 92.94 184 TYR A C 1
ATOM 1511 O O . TYR A 1 184 ? -21.313 4.017 8.867 1.00 92.94 184 TYR A O 1
ATOM 1519 N N . GLU A 1 185 ? -19.857 2.513 8.044 1.00 91.75 185 GLU A N 1
ATOM 1520 C CA . GLU A 1 185 ? -19.733 1.717 9.271 1.00 91.75 185 GLU A CA 1
ATOM 1521 C C . GLU A 1 185 ? -19.253 2.559 10.457 1.00 91.75 185 GLU A C 1
ATOM 1523 O O . GLU A 1 185 ? -19.845 2.528 11.539 1.00 91.75 185 GLU A O 1
ATOM 1528 N N . ILE A 1 186 ? -18.202 3.359 10.247 1.00 93.81 186 ILE A N 1
ATOM 1529 C CA . ILE A 1 186 ? -17.603 4.181 11.301 1.00 93.81 186 ILE A CA 1
ATOM 1530 C C . ILE A 1 186 ? -18.566 5.293 11.714 1.00 93.81 186 ILE A C 1
ATOM 1532 O O . ILE A 1 186 ? -18.701 5.559 12.907 1.00 93.81 186 ILE A O 1
ATOM 1536 N N . SER A 1 187 ? -19.259 5.929 10.763 1.00 93.81 187 SER A N 1
ATOM 1537 C CA . SER A 1 187 ? -20.222 6.991 11.084 1.00 93.81 187 SER A CA 1
ATOM 1538 C C . SER A 1 187 ? -21.416 6.438 11.860 1.00 93.81 187 SER A C 1
ATOM 1540 O O . SER A 1 187 ? -21.794 7.021 12.875 1.00 93.81 187 SER A O 1
ATOM 1542 N N . SER A 1 188 ? -21.955 5.287 11.447 1.00 93.88 188 SER A N 1
ATOM 1543 C CA . SER A 1 188 ? -23.025 4.587 12.167 1.00 93.88 188 SER A CA 1
ATOM 1544 C C . SER A 1 188 ? -22.605 4.248 13.604 1.00 93.88 188 SER A C 1
ATOM 1546 O O . SER A 1 188 ? -23.306 4.593 14.562 1.00 93.88 188 SER A O 1
ATOM 1548 N N . TYR A 1 189 ? -21.407 3.676 13.775 1.00 95.19 189 TYR A N 1
ATOM 1549 C CA . TYR A 1 189 ? -20.845 3.364 15.089 1.00 95.19 189 TYR A CA 1
ATOM 1550 C C . TYR A 1 189 ? -20.664 4.617 15.962 1.00 95.19 189 TYR A C 1
ATOM 1552 O O . TYR A 1 189 ? -21.141 4.659 17.096 1.00 95.19 189 TYR A O 1
ATOM 1560 N N . VAL A 1 190 ? -20.010 5.662 15.446 1.00 94.88 190 VAL A N 1
ATOM 1561 C CA . VAL A 1 190 ? -19.725 6.884 16.217 1.00 94.88 190 VAL A CA 1
ATOM 1562 C C . VAL A 1 190 ? -21.017 7.605 16.598 1.00 94.88 190 VAL A C 1
ATOM 1564 O O . VAL A 1 190 ? -21.144 8.072 17.729 1.00 94.88 190 VAL A O 1
ATOM 1567 N N . CYS A 1 191 ? -22.001 7.671 15.697 1.00 95.19 191 CYS A N 1
ATOM 1568 C CA . CYS A 1 191 ? -23.313 8.231 16.009 1.00 95.19 191 CYS A CA 1
ATOM 1569 C C . CYS A 1 191 ? -23.985 7.477 17.161 1.00 95.19 191 CYS A C 1
ATOM 1571 O O . CYS A 1 191 ? -24.461 8.121 18.095 1.00 95.19 191 CYS A O 1
ATOM 1573 N N . LYS A 1 192 ? -23.952 6.138 17.152 1.00 95.00 192 LYS A N 1
ATOM 1574 C CA . LYS A 1 192 ? -24.481 5.312 18.245 1.00 95.00 192 LYS A CA 1
ATOM 1575 C C . LYS A 1 192 ? -23.795 5.615 19.583 1.00 95.00 192 LYS A C 1
ATOM 1577 O O . LYS A 1 192 ? -24.478 5.854 20.573 1.00 95.00 192 LYS A O 1
ATOM 1582 N N . GLU A 1 193 ? -22.465 5.672 19.612 1.00 96.06 193 GLU A N 1
ATOM 1583 C CA . GLU A 1 193 ? -21.684 5.959 20.832 1.00 96.06 193 GLU A CA 1
ATOM 1584 C C . GLU A 1 193 ? -21.887 7.385 21.378 1.00 96.06 193 GLU A C 1
ATOM 1586 O O . GLU A 1 193 ? -21.619 7.671 22.550 1.00 96.06 193 GLU A O 1
ATOM 1591 N N . LEU A 1 194 ? -22.345 8.307 20.529 1.00 95.69 194 LEU A N 1
ATOM 1592 C CA . LEU A 1 194 ? -22.648 9.694 20.884 1.00 95.69 194 LEU A CA 1
ATOM 1593 C C . LEU A 1 194 ? -24.136 9.951 21.153 1.00 95.69 194 LEU A C 1
ATOM 1595 O O . LEU A 1 194 ? -24.495 11.107 21.394 1.00 95.69 194 LEU A O 1
ATOM 1599 N N . ASP A 1 195 ? -24.978 8.914 21.105 1.00 96.06 195 ASP A N 1
ATOM 1600 C CA . ASP A 1 195 ? -26.440 9.028 21.168 1.00 96.06 195 ASP A CA 1
ATOM 1601 C C . ASP A 1 195 ? -26.979 10.040 20.136 1.00 96.06 195 ASP A C 1
ATOM 1603 O O . ASP A 1 195 ? -27.725 10.980 20.422 1.00 96.06 195 ASP A O 1
ATOM 1607 N N . LYS A 1 196 ? -26.496 9.904 18.896 1.00 96.81 196 LYS A N 1
ATOM 1608 C CA . LYS A 1 196 ? -26.888 10.711 17.739 1.00 96.81 196 LYS A CA 1
ATOM 1609 C C . LYS A 1 196 ? -27.527 9.836 16.674 1.00 96.81 196 LYS A C 1
ATOM 1611 O O . LYS A 1 196 ? -27.146 8.689 16.462 1.00 96.81 196 LYS A O 1
ATOM 1616 N N . LYS A 1 197 ? -28.473 10.424 15.943 1.00 96.81 197 LYS A N 1
ATOM 1617 C CA . LYS A 1 197 ? -29.081 9.794 14.774 1.00 96.81 197 LYS A CA 1
ATOM 1618 C C . LYS A 1 197 ? -28.111 9.847 13.593 1.00 96.81 197 LYS A C 1
ATOM 1620 O O . LYS A 1 197 ? -27.718 10.935 13.175 1.00 96.81 197 LYS A O 1
ATOM 1625 N N . PHE A 1 198 ? -27.775 8.685 13.042 1.00 96.31 198 PHE A N 1
ATOM 1626 C CA . PHE A 1 198 ? -27.169 8.572 11.719 1.00 96.31 198 PHE A CA 1
ATOM 1627 C C . PHE A 1 198 ? -28.286 8.497 10.670 1.00 96.31 198 PHE A C 1
ATOM 1629 O O . PHE A 1 198 ? -29.181 7.657 10.772 1.00 96.31 198 PHE A O 1
ATOM 1636 N N . TYR A 1 199 ? -28.275 9.400 9.690 1.00 95.88 199 TYR A N 1
ATOM 1637 C CA . TYR A 1 199 ? -29.272 9.438 8.615 1.00 95.88 199 TYR A CA 1
ATOM 1638 C C . TYR A 1 199 ? -28.878 8.460 7.502 1.00 95.88 199 TYR A C 1
ATOM 1640 O O . TYR A 1 199 ? -28.458 8.857 6.419 1.00 95.88 199 TYR A O 1
ATOM 1648 N N . GLU A 1 200 ? -28.984 7.167 7.803 1.00 94.06 200 GLU A N 1
ATOM 1649 C CA . GLU A 1 200 ? -28.574 6.068 6.922 1.00 94.06 200 GLU A CA 1
ATOM 1650 C C . GLU A 1 200 ? -29.202 6.161 5.522 1.00 94.06 200 GLU A C 1
ATOM 1652 O O . GLU A 1 200 ? -28.480 6.131 4.527 1.00 94.06 200 GLU A O 1
ATOM 1657 N N . ASP A 1 201 ? -30.521 6.354 5.429 1.00 94.25 201 ASP A N 1
ATOM 1658 C CA . ASP A 1 201 ? -31.200 6.453 4.132 1.00 94.25 201 ASP A CA 1
ATOM 1659 C C . ASP A 1 201 ? -30.704 7.651 3.305 1.00 94.25 201 ASP A C 1
ATOM 1661 O O . ASP A 1 201 ? -30.546 7.543 2.090 1.00 94.25 201 ASP A O 1
ATOM 1665 N N . GLU A 1 202 ? -30.411 8.789 3.942 1.00 95.38 202 GLU A N 1
ATOM 1666 C CA . GLU A 1 202 ? -29.863 9.967 3.256 1.00 95.38 202 GLU A CA 1
ATOM 1667 C C . GLU A 1 202 ? -28.445 9.703 2.742 1.00 95.38 202 GLU A C 1
ATOM 1669 O O . GLU A 1 202 ? -28.134 10.049 1.603 1.00 95.38 202 GLU A O 1
ATOM 1674 N N . PHE A 1 203 ? -27.605 9.041 3.544 1.00 94.38 203 PHE A N 1
ATOM 1675 C CA . PHE A 1 203 ? -26.249 8.657 3.152 1.00 94.38 203 PHE A CA 1
ATOM 1676 C C . PHE A 1 203 ? -26.262 7.712 1.943 1.00 94.38 203 PHE A C 1
ATOM 1678 O O . PHE A 1 203 ? -25.581 7.958 0.944 1.00 94.38 203 PHE A O 1
ATOM 1685 N N . ILE A 1 204 ? -27.076 6.656 2.012 1.00 93.38 204 ILE A N 1
ATOM 1686 C CA . ILE A 1 204 ? -27.213 5.649 0.954 1.00 93.38 204 ILE A CA 1
ATOM 1687 C C . ILE A 1 204 ? -27.722 6.295 -0.337 1.00 93.38 204 ILE A C 1
ATOM 1689 O O . ILE A 1 204 ? -27.151 6.066 -1.405 1.00 93.38 204 ILE A O 1
ATOM 1693 N N . ASN A 1 205 ? -28.739 7.157 -0.242 1.00 94.62 205 ASN A N 1
ATOM 1694 C CA . ASN A 1 205 ? -29.293 7.862 -1.396 1.00 94.62 205 ASN A CA 1
ATOM 1695 C C . ASN A 1 205 ? -28.295 8.849 -2.014 1.00 94.62 205 ASN A C 1
ATOM 1697 O O . ASN A 1 205 ? -28.182 8.922 -3.239 1.00 94.62 205 ASN A O 1
ATOM 1701 N N . TYR A 1 206 ? -27.548 9.589 -1.189 1.00 94.75 206 TYR A N 1
ATOM 1702 C CA . TYR A 1 206 ? -26.560 10.561 -1.657 1.00 94.75 206 TYR A CA 1
ATOM 1703 C C . TYR A 1 206 ? -25.432 9.892 -2.452 1.00 94.75 206 TYR A C 1
ATOM 1705 O O . TYR A 1 206 ? -25.100 10.330 -3.555 1.00 94.75 206 TYR A O 1
ATOM 1713 N N . PHE A 1 207 ? -24.875 8.799 -1.921 1.00 93.19 207 PHE A N 1
ATOM 1714 C CA . PHE A 1 207 ? -23.791 8.055 -2.568 1.00 93.19 207 PHE A CA 1
ATOM 1715 C C . PHE A 1 207 ? -24.276 7.006 -3.577 1.00 93.19 207 PHE A C 1
ATOM 1717 O O . PHE A 1 207 ? -23.444 6.367 -4.220 1.00 93.19 207 PHE A O 1
ATOM 1724 N N . LYS A 1 208 ? -25.597 6.859 -3.755 1.00 93.06 208 LYS A N 1
ATOM 1725 C CA . LYS A 1 208 ? -26.234 5.883 -4.656 1.00 93.06 208 LYS A CA 1
ATOM 1726 C C . LYS A 1 208 ? -25.747 4.455 -4.397 1.00 93.06 208 LYS A C 1
ATOM 1728 O O . LYS A 1 208 ? -25.411 3.726 -5.328 1.00 93.06 208 LYS A O 1
ATOM 1733 N N . ILE A 1 209 ? -25.669 4.083 -3.124 1.00 88.69 209 ILE A N 1
ATOM 1734 C CA . ILE A 1 209 ? -25.219 2.756 -2.705 1.00 88.69 209 ILE A CA 1
ATOM 1735 C C . ILE A 1 209 ? -26.407 1.797 -2.805 1.00 88.69 209 ILE A C 1
ATOM 1737 O O . ILE A 1 209 ? -27.500 2.095 -2.329 1.00 88.69 209 ILE A O 1
ATOM 1741 N N . GLU A 1 210 ? -26.211 0.634 -3.416 1.00 86.31 210 GLU A N 1
ATOM 1742 C CA . GLU A 1 210 ? -27.212 -0.433 -3.364 1.00 86.31 210 GLU A CA 1
ATOM 1743 C C . GLU A 1 210 ? -27.176 -1.056 -1.964 1.00 86.31 210 GLU A C 1
ATOM 1745 O O . GLU A 1 210 ? -26.121 -1.506 -1.518 1.00 86.31 210 GLU A O 1
ATOM 1750 N N . LYS A 1 211 ? -28.315 -1.084 -1.258 1.00 78.81 211 LYS A N 1
ATOM 1751 C CA . LYS A 1 211 ? -28.401 -1.594 0.128 1.00 78.81 211 LYS A CA 1
ATOM 1752 C C . LYS A 1 211 ? -27.858 -3.018 0.284 1.00 78.81 211 LYS A C 1
ATOM 1754 O O . LYS A 1 211 ? -27.322 -3.361 1.329 1.00 78.81 211 LYS A O 1
ATOM 1759 N N . GLU A 1 212 ? -27.967 -3.824 -0.764 1.00 82.19 212 GLU A N 1
ATOM 1760 C CA . GLU A 1 212 ? -27.463 -5.199 -0.829 1.00 82.19 212 GLU A CA 1
ATOM 1761 C C . GLU A 1 212 ? -25.931 -5.281 -0.693 1.00 82.19 212 GLU A C 1
ATOM 1763 O O . GLU A 1 212 ? -25.420 -6.273 -0.186 1.00 82.19 212 GLU A O 1
ATOM 1768 N N . ASN A 1 213 ? -25.202 -4.220 -1.062 1.00 73.25 213 ASN A N 1
ATOM 1769 C CA . ASN A 1 213 ? -23.738 -4.147 -0.989 1.00 73.25 213 ASN A CA 1
ATOM 1770 C C . ASN A 1 213 ? -23.207 -3.706 0.392 1.00 73.25 213 ASN A C 1
ATOM 1772 O O . ASN A 1 213 ? -21.999 -3.541 0.546 1.00 73.25 213 ASN A O 1
ATOM 1776 N N . ILE A 1 214 ? -24.088 -3.471 1.371 1.00 69.75 214 ILE A N 1
ATOM 1777 C CA . ILE A 1 214 ? -23.744 -3.027 2.738 1.00 69.75 214 ILE A CA 1
ATOM 1778 C C . ILE A 1 214 ? -23.814 -4.206 3.745 1.00 69.75 214 ILE A C 1
ATOM 1780 O O . ILE A 1 214 ? -23.682 -4.001 4.947 1.00 69.75 214 ILE A O 1
ATOM 1784 N N . GLN A 1 215 ? -24.043 -5.441 3.274 1.00 54.72 215 GLN A N 1
ATOM 1785 C CA . GLN A 1 215 ? -24.177 -6.634 4.128 1.00 54.72 215 GLN A CA 1
ATOM 1786 C C . GLN A 1 215 ? -22.866 -7.121 4.747 1.00 54.72 215 GLN A C 1
ATOM 1788 O O . GLN A 1 215 ? -21.857 -7.214 4.012 1.00 54.72 215 GLN A O 1
#

Radius of gyration: 19.8 Å; chains: 1; bounding box: 52×36×49 Å

pLDDT: mean 88.92, std 6.66, range [54.72, 96.81]